Protein AF-A0A1Q2TWD9-F1 (afdb_monomer_lite)

pLDDT: mean 87.35, std 9.59, range [44.47, 98.19]

Sequence (195 aa):
MLFEPYFWLHIAGLALLPLVWALLAIALAVGIPFPVANLELGLIILLGGMPVWILQILRPWQPFGLAFLQIPPEQLDERQRQILRLVQGTRQPVFNVLGAIAMVILLWQVAHYAPLAIGVAAMLPQWHILGFGAAIVLFFFSNVLFQIPLTLLPALLISEKTVQEIDPHPTVSVRRDFACWGFPLGQLFPPRRLP

Radius of gyration: 18.98 Å; chains: 1; bounding box: 47×30×56 Å

Secondary structure (DSSP, 8-state):
-TT-HHHHHHHHHHTTHHHHHHHHHHHHTSSPPPS-HHHHHHHHIIIIIHHHHHHHHHS-B--SEETTEE--GGG--HHHHHHHHHHTSTTHHHHHHHHHHHHHHHHHHHHHHGGGGHHHHTTS---HHHHHHHHHHHHHHHHHHHHHHHHTHHHHHS-HHHHHTSPPPPHHHHHHHSB--SEE---SS------

Structure (mmCIF, N/CA/C/O backbone):
data_AF-A0A1Q2TWD9-F1
#
_entry.id   AF-A0A1Q2TWD9-F1
#
loop_
_atom_site.group_PDB
_atom_site.id
_atom_site.type_symbol
_atom_site.label_atom_id
_atom_site.label_alt_id
_atom_site.label_comp_id
_atom_site.label_asym_id
_atom_site.label_entity_id
_atom_site.label_seq_id
_atom_site.pdbx_PDB_ins_code
_atom_site.Cartn_x
_atom_site.Cartn_y
_atom_site.Cartn_z
_atom_site.occupancy
_atom_site.B_iso_or_equiv
_atom_site.auth_seq_id
_atom_site.auth_comp_id
_atom_site.auth_asym_id
_atom_site.auth_atom_id
_atom_site.pdbx_PDB_model_num
ATOM 1 N N . MET A 1 1 ? -4.401 -2.607 23.491 1.00 57.12 1 MET A N 1
ATOM 2 C CA . MET A 1 1 ? -4.653 -2.932 22.062 1.00 57.12 1 MET A CA 1
ATOM 3 C C . MET A 1 1 ? -3.721 -3.959 21.434 1.00 57.12 1 MET A C 1
ATOM 5 O O . MET A 1 1 ? -4.160 -4.620 20.503 1.00 57.12 1 MET A O 1
ATOM 9 N N . LEU A 1 2 ? -2.474 -4.123 21.899 1.00 55.62 2 LEU A N 1
ATOM 10 C CA . LEU A 1 2 ? -1.445 -4.996 21.295 1.00 55.62 2 LEU A CA 1
ATOM 11 C C . LEU A 1 2 ? -1.808 -6.488 21.154 1.00 55.62 2 LEU A C 1
ATOM 13 O O . LEU A 1 2 ? -1.006 -7.250 20.642 1.00 55.62 2 LEU A O 1
ATOM 17 N N . PHE A 1 3 ? -2.991 -6.931 21.577 1.00 64.25 3 PHE A N 1
ATOM 18 C CA . PHE A 1 3 ? -3.437 -8.319 21.449 1.00 64.25 3 PHE A CA 1
ATOM 19 C C . PHE A 1 3 ? -4.615 -8.493 20.486 1.00 64.25 3 PHE A C 1
ATOM 21 O O . PHE A 1 3 ? -5.277 -9.526 20.552 1.00 64.25 3 PHE A O 1
ATOM 28 N N . GLU A 1 4 ? -4.952 -7.508 19.648 1.00 78.31 4 GLU A N 1
ATOM 29 C CA . GLU A 1 4 ? -5.964 -7.698 18.599 1.00 78.31 4 GLU A CA 1
ATOM 30 C C . GLU A 1 4 ? -5.378 -8.540 17.447 1.00 78.31 4 GLU A C 1
ATOM 32 O O . GLU A 1 4 ? -4.464 -8.064 16.769 1.00 78.31 4 GLU A O 1
ATOM 37 N N . PRO A 1 5 ? -5.844 -9.783 17.204 1.00 81.50 5 PRO A N 1
ATOM 38 C CA . PRO A 1 5 ? -5.195 -10.691 16.252 1.00 81.50 5 PRO A CA 1
ATOM 39 C C . PRO A 1 5 ? -5.174 -10.157 14.816 1.00 81.50 5 PRO A C 1
ATOM 41 O O . PRO A 1 5 ? -4.182 -10.319 14.106 1.00 81.50 5 PRO A O 1
ATOM 44 N N . TYR A 1 6 ? -6.234 -9.454 14.406 1.00 82.44 6 TYR A N 1
ATOM 45 C CA . TYR A 1 6 ? -6.314 -8.841 13.078 1.00 82.44 6 TYR A CA 1
ATOM 46 C C . TYR A 1 6 ? -5.239 -7.769 12.861 1.00 82.44 6 TYR A C 1
ATOM 48 O O . TYR A 1 6 ? -4.783 -7.580 11.740 1.00 82.44 6 TYR A O 1
ATOM 56 N N . PHE A 1 7 ? -4.777 -7.093 13.918 1.00 84.44 7 PHE A N 1
ATOM 57 C CA . PHE A 1 7 ? -3.742 -6.065 13.780 1.00 84.44 7 PHE A CA 1
ATOM 58 C C . PHE A 1 7 ? -2.385 -6.695 13.474 1.00 84.44 7 PHE A C 1
ATOM 60 O O . PHE A 1 7 ? -1.682 -6.240 12.574 1.00 84.44 7 PHE A O 1
ATOM 67 N N . TRP A 1 8 ? -2.046 -7.780 14.175 1.00 83.12 8 TRP A N 1
ATOM 68 C CA . TRP A 1 8 ? -0.826 -8.545 13.913 1.00 83.12 8 TRP A CA 1
ATOM 69 C C . TRP A 1 8 ? -0.786 -9.109 12.505 1.00 83.12 8 TRP A C 1
ATOM 71 O O . TRP A 1 8 ? 0.283 -9.165 11.908 1.00 83.12 8 TRP A O 1
ATOM 81 N N . LEU A 1 9 ? -1.941 -9.477 11.959 1.00 84.88 9 LEU A N 1
ATOM 82 C CA . LEU A 1 9 ? -2.043 -9.976 10.598 1.00 84.88 9 LEU A CA 1
ATOM 83 C C . LEU A 1 9 ? -1.646 -8.916 9.563 1.00 84.88 9 LEU A C 1
ATOM 85 O O . LEU A 1 9 ? -0.867 -9.200 8.656 1.00 84.88 9 LEU A O 1
ATOM 89 N N . HIS A 1 10 ? -2.110 -7.678 9.740 1.00 86.00 10 HIS A N 1
ATOM 90 C CA . HIS A 1 10 ? -1.732 -6.560 8.870 1.00 86.00 10 HIS A CA 1
ATOM 91 C C . HIS A 1 10 ? -0.271 -6.145 9.064 1.00 86.00 10 HIS A C 1
ATOM 93 O O . HIS A 1 10 ? 0.433 -5.908 8.085 1.00 86.00 10 HIS A O 1
ATOM 99 N N . ILE A 1 11 ? 0.223 -6.134 10.307 1.00 84.06 11 ILE A N 1
ATOM 100 C CA . ILE A 1 11 ? 1.643 -5.875 10.603 1.00 84.06 11 ILE A CA 1
ATOM 101 C C . ILE A 1 11 ? 2.537 -6.956 9.978 1.00 84.06 11 ILE A C 1
ATOM 103 O O . ILE A 1 11 ? 3.566 -6.633 9.391 1.00 84.06 11 ILE A O 1
ATOM 107 N N . ALA A 1 12 ? 2.138 -8.228 10.037 1.00 85.00 12 ALA A N 1
ATOM 108 C CA . ALA A 1 12 ? 2.839 -9.315 9.360 1.00 85.00 12 ALA A CA 1
ATOM 109 C C . ALA A 1 12 ? 2.809 -9.137 7.834 1.00 85.00 12 ALA A C 1
ATOM 111 O O . ALA A 1 12 ? 3.815 -9.378 7.170 1.00 85.00 12 ALA A O 1
ATOM 112 N N . GLY A 1 13 ? 1.700 -8.637 7.281 1.00 84.25 13 GLY A N 1
ATOM 113 C CA . GLY A 1 13 ? 1.609 -8.242 5.874 1.00 84.25 13 GLY A CA 1
ATOM 114 C C . GLY A 1 13 ? 2.648 -7.188 5.474 1.00 84.25 13 GLY A C 1
ATOM 115 O O . GLY A 1 13 ? 3.205 -7.267 4.380 1.00 84.25 13 GLY A O 1
ATOM 116 N N . LEU A 1 14 ? 2.997 -6.260 6.371 1.00 88.75 14 LEU A N 1
ATOM 117 C CA . LEU A 1 14 ? 4.045 -5.262 6.127 1.00 88.75 14 LEU A CA 1
ATOM 118 C C . LEU A 1 14 ? 5.432 -5.898 5.922 1.00 88.75 14 LEU A C 1
ATOM 120 O O . LEU A 1 14 ? 6.260 -5.341 5.204 1.00 88.75 14 LEU A O 1
ATOM 124 N N . ALA A 1 15 ? 5.686 -7.090 6.473 1.00 89.50 15 ALA A N 1
ATOM 125 C CA . ALA A 1 15 ? 6.936 -7.819 6.243 1.00 89.50 15 ALA A CA 1
ATOM 126 C C . ALA A 1 15 ? 7.091 -8.308 4.789 1.00 89.50 15 ALA A C 1
ATOM 128 O O . ALA A 1 15 ? 8.206 -8.601 4.362 1.00 89.50 15 ALA A O 1
ATOM 129 N N . LEU A 1 16 ? 6.003 -8.354 4.006 1.00 91.69 16 LEU A N 1
ATOM 130 C CA . LEU A 1 16 ? 6.057 -8.629 2.565 1.00 91.69 16 LEU A CA 1
ATOM 131 C C . LEU A 1 16 ? 6.491 -7.406 1.750 1.00 91.69 16 LEU A C 1
ATOM 133 O O . LEU A 1 16 ? 6.852 -7.552 0.582 1.00 91.69 16 LEU A O 1
ATOM 137 N N . LEU A 1 17 ? 6.477 -6.207 2.340 1.00 93.25 17 LEU A N 1
ATOM 138 C CA . LEU A 1 17 ? 6.770 -4.967 1.629 1.00 93.25 17 LEU A CA 1
ATOM 139 C C . LEU A 1 17 ? 8.170 -4.991 0.980 1.00 93.25 17 LEU A C 1
ATOM 141 O O . LEU A 1 17 ? 8.232 -4.794 -0.229 1.00 93.25 17 LEU A O 1
ATOM 145 N N . PRO A 1 18 ? 9.281 -5.343 1.663 1.00 94.00 18 PRO A N 1
ATOM 146 C CA . PRO A 1 18 ? 10.600 -5.392 1.021 1.00 94.00 18 PRO A CA 1
ATOM 147 C C . PRO A 1 18 ? 10.654 -6.320 -0.202 1.00 94.00 18 PRO A C 1
ATOM 149 O O . PRO A 1 18 ? 11.272 -5.981 -1.209 1.00 94.00 18 PRO A O 1
ATOM 152 N N . LEU A 1 19 ? 9.959 -7.462 -0.148 1.00 95.25 19 LEU A N 1
ATOM 153 C CA . LEU A 1 19 ? 9.881 -8.403 -1.265 1.00 95.25 19 LEU A CA 1
ATOM 154 C C . LEU A 1 19 ? 9.140 -7.792 -2.461 1.00 95.25 19 LEU A C 1
ATOM 156 O O . LEU A 1 19 ? 9.643 -7.832 -3.581 1.00 95.25 19 LEU A O 1
ATOM 160 N N . VAL A 1 20 ? 7.970 -7.191 -2.230 1.00 96.75 20 VAL A N 1
ATOM 161 C CA . VAL A 1 20 ? 7.179 -6.539 -3.291 1.00 96.75 20 VAL A CA 1
ATOM 162 C C . VAL A 1 20 ? 7.968 -5.397 -3.931 1.00 96.75 20 VAL A C 1
ATOM 164 O O . VAL A 1 20 ? 7.925 -5.216 -5.144 1.00 96.75 20 VAL A O 1
ATOM 167 N N . TRP A 1 21 ? 8.732 -4.660 -3.128 1.00 96.19 21 TRP A N 1
ATOM 168 C CA . TRP A 1 21 ? 9.585 -3.566 -3.582 1.00 96.19 21 TRP A CA 1
ATOM 169 C C . TRP A 1 21 ? 10.786 -4.055 -4.407 1.00 96.19 21 TRP A C 1
ATOM 171 O O . TRP A 1 21 ? 11.115 -3.444 -5.423 1.00 96.19 21 TRP A O 1
ATOM 181 N N . ALA A 1 22 ? 11.393 -5.188 -4.043 1.00 96.38 22 ALA A N 1
ATOM 182 C CA . ALA A 1 22 ? 12.424 -5.830 -4.860 1.00 96.38 22 ALA A CA 1
ATOM 183 C C . ALA A 1 22 ? 11.864 -6.313 -6.210 1.00 96.38 22 ALA A C 1
ATOM 185 O O . ALA A 1 22 ? 12.477 -6.090 -7.253 1.00 96.38 22 ALA A O 1
ATOM 186 N N . LEU A 1 23 ? 10.669 -6.914 -6.210 1.00 97.62 23 LEU A N 1
ATOM 187 C CA . LEU A 1 23 ? 9.977 -7.307 -7.441 1.00 97.62 23 LEU A CA 1
ATOM 188 C C . LEU A 1 23 ? 9.625 -6.092 -8.306 1.00 97.62 23 LEU A C 1
ATOM 190 O O . LEU A 1 23 ? 9.750 -6.157 -9.526 1.00 97.62 23 LEU A O 1
ATOM 194 N N . LEU A 1 24 ? 9.225 -4.978 -7.687 1.00 97.56 24 LEU A N 1
ATOM 195 C CA . LEU A 1 24 ? 8.956 -3.721 -8.383 1.00 97.56 24 LEU A CA 1
ATOM 196 C C . LEU A 1 24 ? 10.226 -3.180 -9.054 1.00 97.56 24 LEU A C 1
ATOM 198 O O . LEU A 1 24 ? 10.168 -2.778 -10.212 1.00 97.56 24 LEU A O 1
ATOM 202 N N . ALA A 1 25 ? 11.374 -3.231 -8.372 1.00 97.06 25 ALA A N 1
ATOM 203 C CA . ALA A 1 25 ? 12.661 -2.843 -8.951 1.00 97.06 25 ALA A CA 1
ATOM 204 C C . ALA A 1 25 ? 13.026 -3.707 -10.170 1.00 97.06 25 ALA A C 1
ATOM 206 O O . ALA A 1 25 ? 13.433 -3.173 -11.200 1.00 97.06 25 ALA A O 1
ATOM 207 N N . ILE A 1 26 ? 12.822 -5.028 -10.079 1.00 97.44 26 ILE A N 1
ATOM 208 C CA . ILE A 1 26 ? 13.017 -5.951 -11.207 1.00 97.44 26 ILE A CA 1
ATOM 209 C C . ILE A 1 26 ? 12.080 -5.585 -12.361 1.00 97.44 26 ILE A C 1
ATOM 211 O O . ILE A 1 26 ? 12.539 -5.481 -13.493 1.00 97.44 26 ILE A O 1
ATOM 215 N N . ALA A 1 27 ? 10.794 -5.354 -12.086 1.00 96.62 27 ALA A N 1
ATOM 216 C CA . ALA A 1 27 ? 9.795 -5.020 -13.099 1.00 96.62 27 ALA A CA 1
ATOM 217 C C . ALA A 1 27 ? 10.128 -3.721 -13.852 1.00 96.62 27 ALA A C 1
ATOM 219 O O . ALA A 1 27 ? 10.012 -3.681 -15.076 1.00 96.62 27 ALA A O 1
ATOM 220 N N . LEU A 1 28 ? 10.597 -2.690 -13.140 1.00 94.94 28 LEU A N 1
ATOM 221 C CA . LEU A 1 28 ? 11.043 -1.426 -13.737 1.00 94.94 28 LEU A CA 1
ATOM 222 C C . LEU A 1 28 ? 12.309 -1.573 -14.595 1.00 94.94 28 LEU A C 1
ATOM 224 O O . LEU A 1 28 ? 12.525 -0.772 -15.498 1.00 94.94 28 LEU A O 1
ATOM 228 N N . ALA A 1 29 ? 13.140 -2.582 -14.329 1.00 94.88 29 ALA A N 1
ATOM 229 C CA . ALA A 1 29 ? 14.361 -2.846 -15.085 1.00 94.88 29 ALA A CA 1
ATOM 230 C C . ALA A 1 29 ? 14.134 -3.683 -16.362 1.00 94.88 29 ALA A C 1
ATOM 232 O O . ALA A 1 29 ? 15.092 -3.952 -17.087 1.00 94.88 29 ALA A O 1
ATOM 233 N N . VAL A 1 30 ? 12.901 -4.129 -16.640 1.00 95.06 30 VAL A N 1
ATOM 234 C CA . VAL A 1 30 ? 12.590 -4.947 -17.822 1.00 95.06 30 VAL A CA 1
ATOM 235 C C . VAL A 1 30 ? 12.459 -4.081 -19.077 1.00 95.06 30 VAL A C 1
ATOM 237 O O . VAL A 1 30 ? 11.584 -3.215 -19.176 1.00 95.06 30 VAL A O 1
ATOM 240 N N . GLY A 1 31 ? 13.254 -4.415 -20.096 1.00 89.06 31 GLY A N 1
ATOM 241 C CA . GLY A 1 31 ? 13.199 -3.777 -21.407 1.00 89.06 31 GLY A CA 1
ATOM 242 C C . GLY A 1 31 ? 13.744 -2.346 -21.423 1.00 89.06 31 GLY A C 1
ATOM 243 O O . GLY A 1 31 ? 14.350 -1.866 -20.470 1.00 89.06 31 GLY A O 1
ATOM 244 N N . ILE A 1 32 ? 13.556 -1.670 -22.556 1.00 85.06 32 ILE A N 1
ATOM 245 C CA . ILE A 1 32 ? 13.996 -0.284 -22.742 1.00 85.06 32 ILE A CA 1
ATOM 246 C C . ILE A 1 32 ? 12.839 0.638 -22.343 1.00 85.06 32 ILE A C 1
ATOM 248 O O . ILE A 1 32 ? 11.764 0.496 -22.933 1.00 85.06 32 ILE A O 1
ATOM 252 N N . PRO A 1 33 ? 13.040 1.570 -21.393 1.00 82.12 33 PRO A N 1
ATOM 253 C CA . PRO A 1 33 ? 12.006 2.518 -21.004 1.00 82.12 33 PRO A CA 1
ATOM 254 C C . PRO A 1 33 ? 11.611 3.420 -22.171 1.00 82.12 33 PRO A C 1
ATOM 256 O O . PRO A 1 33 ? 12.415 3.706 -23.069 1.00 82.12 33 PRO A O 1
ATOM 259 N N . PHE A 1 34 ? 10.374 3.905 -22.155 1.00 80.38 34 PHE A N 1
ATOM 260 C CA . PHE A 1 34 ? 9.935 4.914 -23.103 1.00 80.38 34 PHE A CA 1
ATOM 261 C C . PHE A 1 34 ? 10.790 6.188 -22.952 1.00 80.38 34 PHE A C 1
ATOM 263 O O . PHE A 1 34 ? 11.256 6.520 -21.859 1.00 80.38 34 PHE A O 1
ATOM 270 N N . PRO A 1 35 ? 10.973 6.972 -24.032 1.00 72.81 35 PRO A N 1
ATOM 271 C CA . PRO A 1 35 ? 11.806 8.184 -24.018 1.00 72.81 35 PRO A CA 1
ATOM 272 C C . PRO A 1 35 ? 11.327 9.265 -23.027 1.00 72.81 35 PRO A C 1
ATOM 274 O O . PRO A 1 35 ? 12.034 10.237 -22.776 1.00 72.81 35 PRO A O 1
ATOM 277 N N . VAL A 1 36 ? 10.141 9.089 -22.440 1.00 78.75 36 VAL A N 1
ATOM 278 C CA . VAL A 1 36 ? 9.536 9.933 -21.406 1.00 78.75 36 VAL A CA 1
ATOM 279 C C . VAL A 1 36 ? 9.446 9.180 -20.072 1.00 78.75 36 VAL A C 1
ATOM 281 O O . VAL A 1 36 ? 8.365 9.015 -19.520 1.00 78.75 36 VAL A O 1
ATOM 284 N N . ALA A 1 37 ? 10.581 8.736 -19.528 1.00 67.25 37 ALA A N 1
ATOM 285 C CA . ALA A 1 37 ? 10.642 7.897 -18.320 1.00 67.25 37 ALA A CA 1
ATOM 286 C C . ALA A 1 37 ? 9.861 8.454 -17.103 1.00 67.25 37 ALA A C 1
ATOM 288 O O . ALA A 1 37 ? 9.256 7.705 -16.340 1.00 67.25 37 ALA A O 1
ATOM 289 N N . ASN A 1 38 ? 9.785 9.781 -16.942 1.00 82.31 38 ASN A N 1
ATOM 290 C CA . ASN A 1 38 ? 8.999 10.398 -15.862 1.00 82.31 38 ASN A CA 1
ATOM 291 C C . ASN A 1 38 ? 7.478 10.217 -16.035 1.00 82.31 38 ASN A C 1
ATOM 293 O O . ASN A 1 38 ? 6.741 10.241 -15.048 1.00 82.31 38 ASN A O 1
ATOM 297 N N . LEU A 1 39 ? 6.996 10.028 -17.269 1.00 89.19 39 LEU A N 1
ATOM 298 C CA . LEU A 1 39 ? 5.584 9.767 -17.548 1.00 89.19 39 LEU A CA 1
ATOM 299 C C . LEU A 1 39 ? 5.171 8.382 -17.043 1.00 89.19 39 LEU A C 1
ATOM 301 O O . LEU A 1 39 ? 4.084 8.244 -16.491 1.00 89.19 39 LEU A O 1
ATOM 305 N N . GLU A 1 40 ? 6.040 7.378 -17.177 1.00 92.06 40 GLU A N 1
ATOM 306 C CA . GLU A 1 40 ? 5.777 6.027 -16.671 1.00 92.06 40 GLU A CA 1
ATOM 307 C C . GLU A 1 40 ? 5.589 6.026 -15.156 1.00 92.06 40 GLU A C 1
ATOM 309 O O . GLU A 1 40 ? 4.607 5.477 -14.662 1.00 92.06 40 GLU A O 1
ATOM 314 N N . LEU A 1 41 ? 6.470 6.706 -14.413 1.00 93.75 41 LEU A N 1
ATOM 315 C CA . LEU A 1 41 ? 6.314 6.849 -12.963 1.00 93.75 41 LEU A CA 1
ATOM 316 C C . LEU A 1 41 ? 5.012 7.574 -12.608 1.00 93.75 41 LEU A C 1
ATOM 318 O O . LEU A 1 41 ? 4.308 7.153 -11.690 1.00 93.75 41 LEU A O 1
ATOM 322 N N . GLY A 1 42 ? 4.652 8.612 -13.368 1.00 95.19 42 GLY A N 1
ATOM 323 C CA . GLY A 1 42 ? 3.365 9.294 -13.228 1.00 95.19 42 GLY A CA 1
ATOM 324 C C . GLY A 1 42 ? 2.171 8.358 -13.442 1.00 95.19 42 GLY A C 1
ATOM 325 O O . GLY A 1 42 ? 1.220 8.392 -12.665 1.00 95.19 42 GLY A O 1
ATOM 326 N N . LEU A 1 43 ? 2.232 7.478 -14.443 1.00 95.81 43 LEU A N 1
ATOM 327 C CA . LEU A 1 43 ? 1.189 6.487 -14.716 1.00 95.81 43 LEU A CA 1
ATOM 328 C C . LEU A 1 43 ? 1.143 5.377 -13.660 1.00 95.81 43 LEU A C 1
ATOM 330 O O . LEU A 1 43 ? 0.053 4.964 -13.271 1.00 95.81 43 LEU A O 1
ATOM 334 N N . ILE A 1 44 ? 2.288 4.926 -13.145 1.00 97.38 44 ILE A N 1
ATOM 335 C CA . ILE A 1 44 ? 2.349 3.974 -12.026 1.00 97.38 44 ILE A CA 1
ATOM 336 C C . ILE A 1 44 ? 1.709 4.590 -10.780 1.00 97.38 44 ILE A C 1
ATOM 338 O O . ILE A 1 44 ? 0.900 3.939 -10.118 1.00 97.38 44 ILE A O 1
ATOM 342 N N . ILE A 1 45 ? 1.994 5.861 -10.496 1.00 97.31 45 ILE A N 1
ATOM 343 C CA . ILE A 1 45 ? 1.348 6.611 -9.414 1.00 97.31 45 ILE A CA 1
ATOM 344 C C . ILE A 1 45 ? -0.162 6.712 -9.644 1.00 97.31 45 ILE A C 1
ATOM 3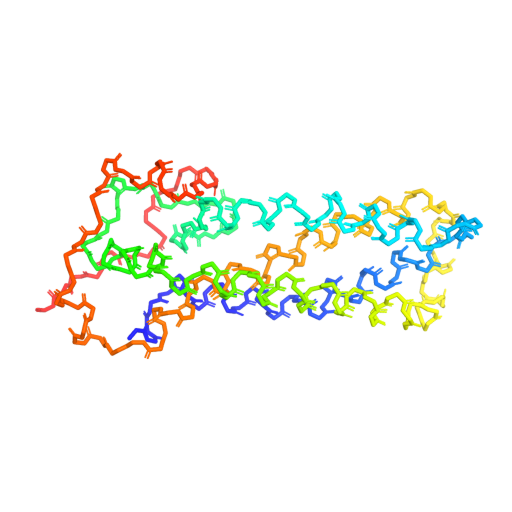46 O O . ILE A 1 45 ? -0.945 6.416 -8.740 1.00 97.31 45 ILE A O 1
ATOM 350 N N . LEU A 1 46 ? -0.572 7.103 -10.849 1.00 97.06 46 LEU A N 1
ATOM 351 C CA . LEU A 1 46 ? -1.972 7.310 -11.204 1.00 97.06 46 LEU A CA 1
ATOM 352 C C . LEU A 1 46 ? -2.790 6.017 -11.133 1.00 97.06 46 LEU A C 1
ATOM 354 O O . LEU A 1 46 ? -3.902 6.030 -10.620 1.00 97.06 46 LEU A O 1
ATOM 358 N N . LEU A 1 47 ? -2.259 4.909 -11.646 1.00 97.44 47 LEU A N 1
ATOM 359 C CA . LEU A 1 47 ? -2.998 3.653 -11.776 1.00 97.44 47 LEU A CA 1
ATOM 360 C C . LEU A 1 47 ? -2.811 2.729 -10.569 1.00 97.44 47 LEU A C 1
ATOM 362 O O . LEU A 1 47 ? -3.746 2.030 -10.188 1.00 97.44 47 LEU A O 1
ATOM 366 N N . GLY A 1 48 ? -1.629 2.730 -9.950 1.00 96.62 48 GLY A N 1
ATOM 367 C CA . GLY A 1 48 ? -1.324 1.887 -8.794 1.00 96.62 48 GLY A CA 1
ATOM 368 C C . GLY A 1 48 ? -1.533 2.580 -7.445 1.00 96.62 48 GLY A C 1
ATOM 369 O O . GLY A 1 48 ? -1.975 1.948 -6.491 1.00 96.62 48 GLY A O 1
ATOM 370 N N . GLY A 1 49 ? -1.249 3.880 -7.345 1.00 96.44 49 GLY A N 1
ATOM 371 C CA . GLY A 1 49 ? -1.327 4.629 -6.085 1.00 96.44 49 GLY A CA 1
ATOM 372 C C . GLY A 1 49 ? -2.680 5.296 -5.852 1.00 96.44 49 GLY A C 1
ATOM 373 O O . GLY A 1 49 ? -3.339 5.036 -4.842 1.00 96.44 49 GLY A O 1
ATOM 374 N N . MET A 1 50 ? -3.115 6.147 -6.791 1.00 95.50 50 MET A N 1
ATOM 375 C CA . MET A 1 50 ? -4.293 7.002 -6.590 1.00 95.50 50 MET A CA 1
ATOM 376 C C . MET A 1 50 ? -5.571 6.244 -6.212 1.00 95.50 50 MET A C 1
ATOM 378 O O . MET A 1 50 ? -6.245 6.721 -5.297 1.00 95.50 50 MET A O 1
ATOM 382 N N . PRO A 1 51 ? -5.921 5.085 -6.810 1.00 93.56 51 PRO A N 1
ATOM 383 C CA . PRO A 1 51 ? -7.124 4.360 -6.411 1.00 93.56 51 PRO A CA 1
ATOM 384 C C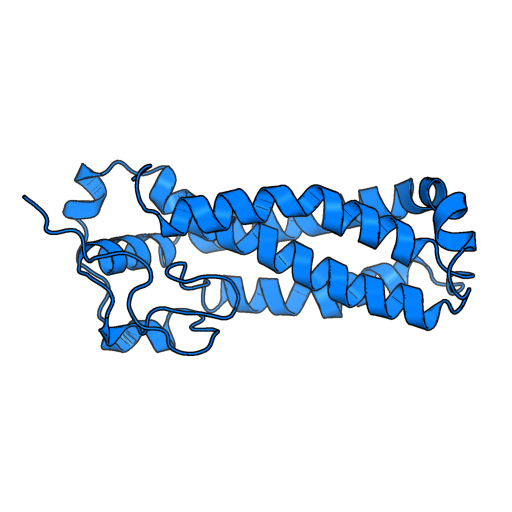 . PRO A 1 51 ? -7.107 3.997 -4.924 1.00 93.56 51 PRO A C 1
ATOM 386 O O . PRO A 1 51 ? -8.107 4.186 -4.235 1.00 93.56 51 PRO A O 1
ATOM 389 N N . VAL A 1 52 ? -5.956 3.557 -4.403 1.00 93.06 52 VAL A N 1
ATOM 390 C CA . VAL A 1 52 ? -5.798 3.207 -2.985 1.00 93.06 52 VAL A CA 1
ATOM 391 C C . VAL A 1 52 ? -5.915 4.450 -2.104 1.00 93.06 52 VAL A C 1
ATOM 393 O O . VAL A 1 52 ? -6.617 4.424 -1.095 1.00 93.06 52 VAL A O 1
ATOM 396 N N . TRP A 1 53 ? -5.265 5.554 -2.479 1.00 93.25 53 TRP A N 1
ATOM 397 C CA . TRP A 1 53 ? -5.269 6.782 -1.674 1.00 93.25 53 TRP A CA 1
ATOM 398 C C . TRP A 1 53 ? -6.642 7.446 -1.626 1.00 93.25 53 TRP A C 1
ATOM 400 O O . TRP A 1 53 ? -7.088 7.848 -0.553 1.00 93.25 53 TRP A O 1
ATOM 410 N N . ILE A 1 54 ? -7.333 7.522 -2.767 1.00 91.62 54 ILE A N 1
ATOM 411 C CA . ILE A 1 54 ? -8.691 8.068 -2.854 1.00 91.62 54 ILE A CA 1
ATOM 412 C C . ILE A 1 54 ? -9.629 7.245 -1.975 1.00 91.62 54 ILE A C 1
ATOM 414 O O . ILE A 1 54 ? -10.375 7.816 -1.178 1.00 91.62 54 ILE A O 1
ATOM 418 N N . LEU A 1 55 ? -9.562 5.913 -2.070 1.00 89.31 55 LEU A N 1
ATOM 419 C CA . LEU A 1 55 ? -10.371 5.041 -1.225 1.00 89.31 55 LEU A CA 1
ATOM 420 C C . LEU A 1 55 ? -10.072 5.274 0.251 1.00 89.31 55 LEU A C 1
ATOM 422 O O . LEU A 1 55 ? -11.004 5.508 1.005 1.00 89.31 55 LEU A O 1
ATOM 426 N N . GLN A 1 56 ? -8.802 5.314 0.652 1.00 88.12 56 GLN A N 1
ATOM 427 C CA . GLN A 1 56 ? -8.437 5.517 2.054 1.00 88.12 56 GLN A CA 1
ATOM 428 C C . GLN A 1 56 ? -8.878 6.879 2.606 1.00 88.12 56 GLN A C 1
ATOM 430 O O . GLN A 1 56 ? -9.273 6.969 3.767 1.00 88.12 56 GLN A O 1
ATOM 435 N N . ILE A 1 57 ? -8.829 7.942 1.798 1.00 86.75 57 ILE A N 1
ATOM 436 C CA . ILE A 1 57 ? -9.282 9.282 2.201 1.00 86.75 57 ILE A CA 1
ATOM 437 C C . ILE A 1 57 ? -10.809 9.338 2.332 1.00 86.75 57 ILE A C 1
ATOM 439 O O . ILE A 1 57 ? -11.312 9.938 3.279 1.00 86.75 57 ILE A O 1
ATOM 443 N N . LEU A 1 58 ? -11.544 8.736 1.393 1.00 88.12 58 LEU A N 1
ATOM 444 C CA . LEU A 1 58 ? -13.009 8.797 1.373 1.00 88.12 58 LEU A CA 1
ATOM 445 C C . LEU A 1 58 ? -13.657 7.810 2.347 1.00 88.12 58 LEU A C 1
ATOM 447 O O . LEU A 1 58 ? -14.666 8.133 2.971 1.00 88.12 58 LEU A O 1
ATOM 451 N N . ARG A 1 59 ? -13.121 6.591 2.418 1.00 88.44 59 ARG A N 1
ATOM 452 C CA . ARG A 1 59 ? -13.639 5.459 3.191 1.00 88.44 59 ARG A CA 1
ATOM 453 C C . ARG A 1 59 ? -12.467 4.581 3.633 1.00 88.44 59 ARG A C 1
ATOM 455 O O . ARG A 1 59 ? -12.089 3.670 2.889 1.00 88.44 59 ARG A O 1
ATOM 462 N N . PRO A 1 60 ? -11.886 4.823 4.821 1.00 87.94 60 PRO A N 1
ATOM 463 C CA . PRO A 1 60 ? -10.752 4.038 5.280 1.00 87.94 60 PRO A CA 1
ATOM 464 C C . PRO A 1 60 ? -11.085 2.544 5.303 1.00 87.94 60 PRO A C 1
ATOM 466 O O . PRO A 1 60 ? -12.243 2.138 5.450 1.00 87.94 60 PRO A O 1
ATOM 469 N N . TRP A 1 61 ? -10.064 1.712 5.127 1.00 87.31 61 TRP A N 1
ATOM 470 C CA . TRP A 1 61 ? -10.238 0.261 5.111 1.00 87.31 61 TRP A CA 1
ATOM 471 C C . TRP A 1 61 ? -10.784 -0.248 6.449 1.00 87.31 61 TRP A C 1
ATOM 473 O O . TRP A 1 61 ? -10.323 0.171 7.510 1.00 87.31 61 TRP A O 1
ATOM 483 N N . GLN A 1 62 ? -11.738 -1.184 6.421 1.00 88.19 62 GLN A N 1
ATOM 484 C CA . GLN A 1 62 ? -12.157 -1.881 7.640 1.00 88.19 62 GLN A CA 1
ATOM 485 C C . GLN A 1 62 ? -11.103 -2.951 7.992 1.00 88.19 62 GLN A C 1
ATOM 487 O O . GLN A 1 62 ? -10.986 -3.944 7.268 1.00 88.19 62 GLN A O 1
ATOM 492 N N . PRO A 1 63 ? -10.376 -2.828 9.116 1.00 85.75 63 PRO A N 1
ATOM 493 C CA . PRO A 1 63 ? -9.207 -3.663 9.393 1.00 85.75 63 PRO A CA 1
ATOM 494 C C . PRO A 1 63 ? -9.535 -5.093 9.850 1.00 85.75 63 PRO A C 1
ATOM 496 O O . PRO A 1 63 ? -8.637 -5.916 10.002 1.00 85.75 63 PRO A O 1
ATOM 499 N N . PHE A 1 64 ? -10.802 -5.419 10.098 1.00 86.62 64 PHE A N 1
ATOM 500 C CA . PHE A 1 64 ? -11.204 -6.727 10.616 1.00 86.62 64 PHE A CA 1
ATOM 501 C C . PHE A 1 64 ? -11.416 -7.726 9.476 1.00 86.62 64 PHE A C 1
ATOM 503 O O . PHE A 1 64 ? -12.528 -7.918 8.981 1.00 86.62 64 PHE A O 1
ATOM 510 N N . GLY A 1 65 ? -10.314 -8.329 9.038 1.00 80.56 65 GLY A N 1
ATOM 511 C CA . GLY A 1 65 ? -10.260 -9.272 7.927 1.00 80.56 65 GLY A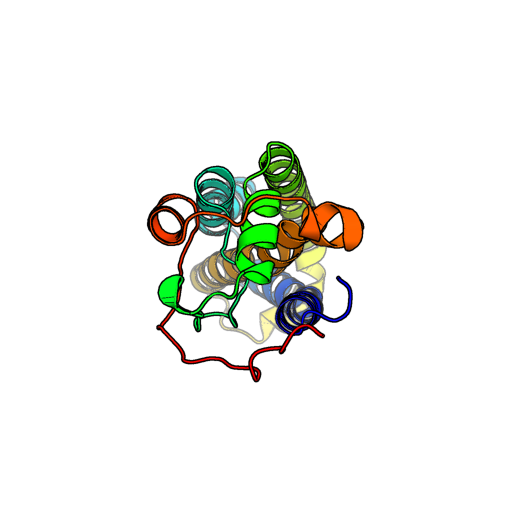 CA 1
ATOM 512 C C . GLY A 1 65 ? -8.824 -9.653 7.565 1.00 80.56 65 GLY A C 1
ATOM 513 O O . GLY A 1 65 ? -7.873 -9.219 8.216 1.00 80.56 65 GLY A O 1
ATOM 514 N N . LEU A 1 66 ? -8.678 -10.454 6.513 1.00 76.00 66 LEU A N 1
ATOM 515 C CA . LEU A 1 66 ? -7.408 -10.860 5.919 1.00 76.00 66 LEU A CA 1
ATOM 516 C C . LEU A 1 66 ? -7.479 -10.699 4.402 1.00 76.00 66 LEU A C 1
ATOM 518 O O . LEU A 1 66 ? -8.197 -11.452 3.751 1.00 76.00 66 LEU A O 1
ATOM 522 N N . ALA A 1 67 ? -6.681 -9.796 3.830 1.00 73.50 67 ALA A N 1
ATOM 523 C CA . ALA A 1 67 ? -6.598 -9.591 2.382 1.00 73.50 67 ALA A CA 1
ATOM 524 C C . ALA A 1 67 ? -7.989 -9.423 1.726 1.00 73.50 67 ALA A C 1
ATOM 526 O O . ALA A 1 67 ? -8.613 -8.379 1.885 1.00 73.50 67 ALA A O 1
ATOM 527 N N . PHE A 1 68 ? -8.476 -10.450 1.021 1.00 74.19 68 PHE A N 1
ATOM 528 C CA . PHE A 1 68 ? -9.784 -10.478 0.352 1.00 74.19 68 PHE A CA 1
ATOM 529 C C . PHE A 1 68 ? -10.902 -11.108 1.192 1.00 74.19 68 PHE A C 1
ATOM 531 O O . PHE A 1 68 ? -11.979 -11.370 0.667 1.00 74.19 68 PHE A O 1
ATOM 538 N N . LEU A 1 69 ? -10.659 -11.407 2.464 1.00 81.50 69 LEU A N 1
ATOM 539 C CA . LEU A 1 69 ? -11.626 -11.971 3.401 1.00 81.50 69 LEU A CA 1
ATOM 540 C C . LEU A 1 69 ? -11.940 -10.929 4.463 1.00 81.50 69 LEU A C 1
ATOM 542 O O . LEU A 1 69 ? -11.029 -10.340 5.044 1.00 81.50 69 LEU A O 1
ATOM 546 N N . GLN A 1 70 ? -13.217 -10.719 4.750 1.00 83.81 70 GLN A N 1
ATOM 547 C CA . GLN A 1 70 ? -13.631 -9.688 5.691 1.00 83.81 70 GLN A CA 1
ATOM 548 C C . GLN A 1 70 ? -14.738 -10.177 6.614 1.00 83.81 70 GLN A C 1
ATOM 550 O O . GLN A 1 70 ? -15.650 -10.886 6.184 1.00 83.81 70 GLN A O 1
ATOM 555 N N . ILE A 1 71 ? -14.673 -9.751 7.877 1.00 85.88 71 ILE A N 1
ATOM 556 C CA . ILE A 1 71 ? -15.772 -9.946 8.818 1.00 85.88 71 ILE A CA 1
ATOM 557 C C . ILE A 1 71 ? -16.906 -8.991 8.432 1.00 85.88 71 ILE A C 1
ATOM 559 O O . ILE A 1 71 ? -16.681 -7.775 8.391 1.00 85.88 71 ILE A O 1
ATOM 563 N N . PRO A 1 72 ? -18.124 -9.495 8.178 1.00 86.31 72 PRO A N 1
ATOM 564 C CA . PRO A 1 72 ? -19.276 -8.652 7.919 1.00 86.31 72 PRO A CA 1
ATOM 565 C C . PRO A 1 72 ? -19.490 -7.671 9.080 1.00 86.31 72 PRO A C 1
ATOM 567 O O . PRO A 1 72 ? -19.371 -8.077 10.237 1.00 86.31 72 PRO A O 1
ATOM 570 N N . PRO A 1 73 ? -19.844 -6.402 8.820 1.00 85.19 73 PRO A N 1
ATOM 571 C CA . PRO A 1 73 ? -20.112 -5.423 9.872 1.00 85.19 73 PRO A CA 1
ATOM 572 C C . PRO A 1 73 ? -21.113 -5.884 10.933 1.00 85.19 73 PRO A C 1
ATOM 574 O O . PRO A 1 73 ? -21.036 -5.467 12.087 1.00 85.19 73 PRO A O 1
ATOM 577 N N . GLU A 1 74 ? -22.036 -6.761 10.543 1.00 86.56 74 GLU A N 1
ATOM 578 C CA . GLU A 1 74 ? -23.064 -7.353 11.396 1.00 86.56 74 GLU A CA 1
ATOM 579 C C . GLU A 1 74 ? -22.489 -8.320 12.449 1.00 86.56 74 GLU A C 1
ATOM 581 O O . GLU A 1 74 ? -23.143 -8.591 13.451 1.00 86.56 74 GLU A O 1
ATOM 586 N N . GLN A 1 75 ? -21.265 -8.814 12.242 1.00 87.00 75 GLN A N 1
ATOM 587 C CA . GLN A 1 75 ? -20.553 -9.728 13.142 1.00 87.00 75 GLN A CA 1
ATOM 588 C C . GLN A 1 75 ? -19.437 -9.042 13.942 1.00 87.00 75 GLN A C 1
ATOM 590 O O . GLN A 1 75 ? -18.717 -9.722 14.679 1.00 87.00 75 GLN A O 1
ATOM 595 N N . LEU A 1 76 ? -19.275 -7.722 13.789 1.00 87.75 76 LEU A N 1
ATOM 596 C CA . LEU A 1 76 ? -18.307 -6.957 14.567 1.00 87.75 76 LEU A CA 1
ATOM 597 C C . LEU A 1 76 ? -18.777 -6.825 16.012 1.00 87.75 76 LEU A C 1
ATOM 599 O O . LEU A 1 76 ? -19.905 -6.393 16.272 1.00 87.75 76 LEU A O 1
ATOM 603 N N . ASP A 1 77 ? -17.893 -7.158 16.947 1.00 88.25 77 ASP A N 1
ATOM 604 C CA . ASP A 1 77 ? -18.166 -6.959 18.364 1.00 88.25 77 ASP A CA 1
ATOM 605 C C . ASP A 1 77 ? -18.109 -5.470 18.752 1.00 88.25 77 ASP A C 1
ATOM 607 O O . ASP A 1 77 ? -17.742 -4.582 17.972 1.00 88.25 77 ASP A O 1
ATOM 611 N N . GLU A 1 78 ? -18.520 -5.174 19.981 1.00 88.38 78 GLU A N 1
ATOM 612 C CA . GLU A 1 78 ? -18.564 -3.807 20.486 1.00 88.38 78 GLU A CA 1
ATOM 613 C C . GLU A 1 78 ? -17.198 -3.114 20.429 1.00 88.38 78 GLU A C 1
ATOM 615 O O . GLU A 1 78 ? -17.090 -1.994 19.927 1.00 88.38 78 GLU A O 1
ATOM 620 N N . ARG A 1 79 ? -16.141 -3.821 20.828 1.00 85.62 79 ARG A N 1
ATOM 621 C CA . ARG A 1 79 ? -14.766 -3.319 20.862 1.00 85.62 79 ARG A CA 1
ATOM 622 C C . ARG A 1 79 ? -14.236 -3.014 19.462 1.00 85.62 79 ARG A C 1
ATOM 624 O O . ARG A 1 79 ? -13.607 -1.979 19.242 1.00 85.62 79 ARG A O 1
ATOM 631 N N . GLN A 1 80 ? -14.509 -3.879 18.493 1.00 88.12 80 GLN A N 1
ATOM 632 C CA . GLN A 1 80 ? -14.150 -3.672 17.093 1.00 88.12 80 GLN A CA 1
ATOM 633 C C . GLN A 1 80 ? -14.846 -2.430 16.530 1.00 88.12 80 GLN A C 1
ATOM 635 O O . GLN A 1 80 ? -14.223 -1.633 15.826 1.00 88.12 80 GLN A O 1
ATOM 640 N N . ARG A 1 81 ? -16.109 -2.192 16.900 1.00 90.44 81 ARG A N 1
ATOM 641 C CA . ARG A 1 81 ? -16.837 -0.974 16.510 1.00 90.44 81 ARG A CA 1
ATOM 642 C C . ARG A 1 81 ? -16.307 0.287 17.201 1.00 90.44 81 ARG A C 1
ATOM 644 O O . ARG A 1 81 ? -16.287 1.340 16.566 1.00 90.44 81 ARG A O 1
ATOM 651 N N . GLN A 1 82 ? -15.835 0.211 18.445 1.00 90.25 82 GLN A N 1
ATOM 652 C CA . GLN A 1 82 ? -15.137 1.332 19.101 1.00 90.25 82 GLN A CA 1
ATOM 653 C C . GLN A 1 82 ? -13.827 1.675 18.378 1.00 90.25 82 GLN A C 1
ATOM 655 O O . GLN A 1 82 ? -13.526 2.842 18.129 1.00 90.25 82 GLN A O 1
ATOM 660 N N . ILE A 1 83 ? -13.078 0.656 17.947 1.00 88.44 83 ILE A N 1
ATOM 661 C CA . ILE A 1 83 ? -11.875 0.839 17.127 1.00 88.44 83 ILE A CA 1
ATOM 662 C C . ILE A 1 83 ? -12.223 1.495 15.788 1.00 88.44 83 ILE A C 1
ATOM 664 O O . ILE A 1 83 ? -11.549 2.445 15.396 1.00 88.44 83 ILE A O 1
ATOM 668 N N . LEU A 1 84 ? -13.282 1.053 15.100 1.00 90.00 84 LEU A N 1
ATOM 669 C CA . LEU A 1 84 ? -13.721 1.713 13.864 1.00 90.00 84 LEU A CA 1
ATOM 670 C C . LEU A 1 84 ? -13.991 3.201 14.096 1.00 90.00 84 LEU A C 1
ATOM 672 O O . LEU A 1 84 ? -13.574 4.031 13.292 1.00 90.00 84 LEU A O 1
ATOM 676 N N . ARG A 1 85 ? -14.607 3.566 15.223 1.00 89.44 85 ARG A N 1
ATOM 677 C CA . ARG A 1 85 ? -14.869 4.971 15.553 1.00 89.44 85 ARG A CA 1
ATOM 678 C C . ARG A 1 85 ? -13.591 5.814 15.633 1.00 89.44 85 ARG A C 1
ATOM 680 O O . ARG A 1 85 ? -13.598 6.960 15.192 1.00 89.44 85 ARG A O 1
ATOM 687 N N . LEU A 1 86 ? -12.493 5.243 16.125 1.00 86.56 86 LEU A N 1
ATOM 688 C CA . LEU A 1 86 ? -11.178 5.895 16.138 1.00 86.56 86 LEU A CA 1
ATOM 689 C C . LEU A 1 86 ? -10.583 6.041 14.742 1.00 86.56 86 LEU A C 1
ATOM 691 O O . LEU A 1 86 ? -10.041 7.097 14.420 1.00 86.56 86 LEU A O 1
ATOM 695 N N . VAL A 1 87 ? -10.698 4.995 13.920 1.00 85.56 87 VAL A N 1
ATOM 696 C CA . VAL A 1 87 ? -10.199 4.989 12.536 1.00 85.56 87 VAL A CA 1
ATOM 697 C C . VAL A 1 87 ? -10.957 6.002 11.672 1.00 85.56 87 VAL A C 1
ATOM 699 O O . VAL A 1 87 ? -10.365 6.625 10.800 1.00 85.56 87 VAL A O 1
ATOM 702 N N . GLN A 1 88 ? -12.243 6.240 11.937 1.00 86.19 88 GLN A N 1
ATOM 703 C CA . GLN A 1 88 ? -13.016 7.300 11.274 1.00 86.19 88 GLN A CA 1
ATOM 704 C C . GLN A 1 88 ? -12.591 8.718 11.700 1.00 86.19 88 GLN A C 1
ATOM 706 O O . GLN A 1 88 ? -12.947 9.700 11.050 1.00 86.19 88 GLN A O 1
ATOM 711 N N . GLY A 1 89 ? -11.879 8.848 12.821 1.00 80.81 89 GLY A N 1
ATOM 712 C CA . GLY A 1 89 ? -11.557 10.130 13.433 1.00 80.81 89 GLY A CA 1
ATOM 713 C C . GLY A 1 89 ? -10.742 11.068 12.535 1.00 80.81 89 GLY A C 1
ATOM 714 O O . GLY A 1 89 ? -10.067 10.671 11.587 1.00 80.81 89 GLY A O 1
ATOM 715 N N . THR A 1 90 ? -10.732 12.351 12.899 1.00 67.19 90 THR A N 1
ATOM 716 C CA . THR A 1 90 ? -10.142 13.457 12.116 1.00 67.19 90 THR A CA 1
ATOM 717 C C . THR A 1 90 ? -8.637 13.352 11.853 1.00 67.19 90 THR A C 1
ATOM 719 O O . THR A 1 90 ? -8.114 14.073 11.007 1.00 67.19 90 THR A O 1
ATOM 722 N N . ARG A 1 91 ? -7.921 12.460 12.547 1.00 79.44 91 ARG A N 1
ATOM 723 C CA . ARG A 1 91 ? -6.477 12.243 12.356 1.00 79.44 91 ARG A CA 1
ATOM 724 C C . ARG A 1 91 ? -6.157 11.255 11.233 1.00 79.44 91 ARG A C 1
ATOM 726 O O . ARG A 1 91 ? -5.051 11.301 10.701 1.00 79.44 91 ARG A O 1
ATOM 733 N N . GLN A 1 92 ? -7.101 10.396 10.844 1.00 83.44 92 GLN A N 1
ATOM 734 C CA . GLN A 1 92 ? -6.860 9.370 9.828 1.00 83.44 92 GLN A CA 1
ATOM 735 C C . GLN A 1 92 ? -6.519 9.941 8.440 1.00 83.44 92 GLN A C 1
ATOM 737 O O . GLN A 1 92 ? -5.567 9.453 7.828 1.00 83.44 92 GLN A O 1
ATOM 742 N N . PRO A 1 93 ? -7.185 11.007 7.948 1.00 84.94 93 PRO A N 1
ATOM 743 C CA . PRO A 1 93 ? -6.819 11.618 6.671 1.00 84.94 93 PRO A CA 1
ATOM 744 C C . PRO A 1 93 ? -5.371 12.123 6.638 1.00 84.94 93 PRO A C 1
ATOM 746 O O . PRO A 1 93 ? -4.701 11.983 5.619 1.00 84.94 93 PRO A O 1
ATOM 749 N N . VAL A 1 94 ? -4.861 12.653 7.759 1.00 88.62 94 VAL A N 1
ATOM 750 C CA . VAL A 1 94 ? -3.468 13.120 7.865 1.00 88.62 94 VAL A CA 1
ATOM 751 C C . VAL A 1 94 ? -2.500 11.954 7.687 1.00 88.62 94 VAL A C 1
ATOM 753 O O . VAL A 1 94 ? -1.572 12.052 6.886 1.00 88.62 94 VAL A O 1
ATOM 756 N N . PHE A 1 95 ? -2.737 10.830 8.373 1.00 89.06 95 PHE A N 1
ATOM 757 C CA . PHE A 1 95 ? -1.917 9.630 8.199 1.00 89.06 95 PHE A CA 1
ATOM 758 C C . PHE A 1 95 ? -1.972 9.113 6.760 1.00 89.06 95 PHE A C 1
ATOM 760 O O . PHE A 1 95 ? -0.923 8.846 6.186 1.00 89.06 95 PHE A O 1
ATOM 767 N N . ASN A 1 96 ? -3.152 9.064 6.138 1.00 89.19 96 ASN A N 1
ATOM 768 C CA . ASN A 1 96 ? -3.301 8.601 4.755 1.00 89.19 96 ASN A CA 1
ATOM 769 C C . ASN A 1 96 ? -2.514 9.466 3.755 1.00 89.19 96 ASN A C 1
ATOM 771 O O . ASN A 1 96 ? -1.862 8.926 2.859 1.00 89.19 96 ASN A O 1
ATOM 775 N N . VAL A 1 97 ? -2.535 10.795 3.923 1.00 91.69 97 VAL A N 1
ATOM 776 C CA . VAL A 1 97 ? -1.764 11.731 3.085 1.00 91.69 97 VAL A CA 1
ATOM 777 C C . VAL A 1 97 ? -0.264 11.539 3.291 1.00 91.69 97 VAL A C 1
ATOM 779 O O . VAL A 1 97 ? 0.473 11.417 2.313 1.00 91.69 97 VAL A O 1
ATOM 782 N N . LEU A 1 98 ? 0.196 11.454 4.544 1.00 93.31 98 LEU A N 1
ATOM 783 C CA . LEU A 1 98 ? 1.605 11.180 4.842 1.00 93.31 98 LEU A CA 1
ATOM 784 C C . LEU A 1 98 ? 2.050 9.836 4.256 1.00 93.31 98 LEU A C 1
ATOM 786 O O . LEU A 1 98 ? 3.137 9.743 3.688 1.00 93.31 98 LEU A O 1
ATOM 790 N N . GLY A 1 99 ? 1.194 8.816 4.331 1.00 93.38 99 GLY A N 1
ATOM 791 C CA . GLY A 1 99 ? 1.452 7.514 3.736 1.00 93.38 99 GLY A CA 1
ATOM 792 C C . GLY A 1 99 ? 1.538 7.564 2.213 1.00 93.38 99 GLY A C 1
ATOM 793 O O . GLY A 1 99 ? 2.439 6.962 1.638 1.00 93.38 99 GLY A O 1
ATOM 794 N N . ALA A 1 100 ? 0.667 8.329 1.549 1.00 95.12 100 ALA A N 1
ATOM 795 C CA . ALA A 1 100 ? 0.732 8.523 0.101 1.00 95.12 100 ALA A CA 1
ATOM 796 C C . ALA A 1 100 ? 2.041 9.212 -0.319 1.00 95.12 100 ALA A C 1
ATOM 798 O O . ALA A 1 100 ? 2.719 8.742 -1.234 1.00 95.12 100 ALA A O 1
ATOM 799 N N . ILE A 1 101 ? 2.443 10.270 0.395 1.00 96.56 101 ILE A N 1
ATOM 800 C CA . ILE A 1 101 ? 3.721 10.962 0.164 1.00 96.56 101 ILE A CA 1
ATOM 801 C C . ILE A 1 101 ? 4.895 9.995 0.353 1.00 96.56 101 ILE A C 1
ATOM 803 O O . ILE A 1 101 ? 5.777 9.929 -0.505 1.00 96.56 101 ILE A O 1
ATOM 807 N N . ALA A 1 102 ? 4.890 9.204 1.430 1.00 96.06 102 ALA A N 1
ATOM 808 C CA . ALA A 1 102 ? 5.926 8.207 1.681 1.00 96.06 102 ALA A CA 1
ATOM 809 C C . ALA A 1 102 ? 6.009 7.180 0.541 1.00 96.06 102 ALA A C 1
ATOM 811 O O . ALA A 1 102 ? 7.101 6.899 0.057 1.00 96.06 102 ALA A O 1
ATOM 812 N N . MET A 1 103 ? 4.873 6.678 0.050 1.00 97.12 103 MET A N 1
ATOM 813 C CA . MET A 1 103 ? 4.830 5.716 -1.057 1.00 97.12 103 MET A CA 1
ATOM 814 C C . MET A 1 103 ? 5.359 6.295 -2.376 1.00 97.12 103 MET A C 1
ATOM 816 O O . MET A 1 103 ? 6.045 5.585 -3.111 1.00 97.12 103 MET A O 1
ATOM 820 N N . VAL A 1 104 ? 5.104 7.576 -2.663 1.00 96.81 104 VAL A N 1
ATOM 821 C CA . VAL A 1 104 ? 5.684 8.271 -3.829 1.00 96.81 104 VAL A CA 1
ATOM 822 C C . VAL A 1 104 ? 7.200 8.411 -3.691 1.00 96.81 104 VAL A C 1
ATOM 824 O O . VAL A 1 104 ? 7.930 8.091 -4.628 1.00 96.81 104 VAL A O 1
ATOM 827 N N . ILE A 1 105 ? 7.683 8.846 -2.522 1.00 97.00 105 ILE A N 1
ATOM 828 C CA . ILE A 1 105 ? 9.124 8.975 -2.253 1.00 97.00 105 ILE A CA 1
ATOM 829 C C . ILE A 1 105 ? 9.807 7.617 -2.387 1.00 97.00 105 ILE A C 1
ATOM 831 O O . ILE A 1 105 ? 10.847 7.511 -3.034 1.00 97.00 105 ILE A O 1
ATOM 835 N N . LEU A 1 106 ? 9.223 6.573 -1.805 1.00 96.00 106 LEU A N 1
ATOM 836 C CA . LEU A 1 106 ? 9.774 5.234 -1.905 1.00 96.00 106 LEU A CA 1
ATOM 837 C C . LEU A 1 106 ? 9.800 4.782 -3.375 1.00 96.00 106 LEU A C 1
ATOM 839 O O . LEU A 1 106 ? 10.840 4.304 -3.821 1.00 96.00 106 LEU A O 1
ATOM 843 N N . LEU A 1 107 ? 8.729 4.993 -4.158 1.00 96.69 107 LEU A N 1
ATOM 844 C CA . LEU A 1 107 ? 8.680 4.582 -5.572 1.00 96.69 107 LEU A CA 1
ATOM 845 C C . LEU A 1 107 ? 9.812 5.236 -6.357 1.00 96.69 107 LEU A C 1
ATOM 847 O O . LEU A 1 107 ? 10.474 4.573 -7.153 1.00 96.69 107 LEU A O 1
ATOM 851 N N . TRP A 1 108 ? 10.066 6.514 -6.081 1.00 95.19 108 TRP A N 1
ATOM 852 C CA . TRP A 1 108 ? 11.191 7.239 -6.652 1.00 95.19 108 TRP A CA 1
ATOM 853 C C . TRP A 1 108 ? 12.537 6.593 -6.302 1.00 95.19 108 TRP A C 1
ATOM 855 O O . TRP A 1 108 ? 13.378 6.417 -7.182 1.00 95.19 108 TRP A O 1
ATOM 865 N N . GLN A 1 109 ? 12.740 6.187 -5.044 1.00 96.06 109 GLN A N 1
ATOM 866 C CA . GLN A 1 109 ? 13.952 5.469 -4.632 1.00 96.06 109 GLN A CA 1
ATOM 867 C C . GLN A 1 109 ? 14.093 4.135 -5.373 1.00 96.06 109 GLN A C 1
ATOM 869 O O . GLN A 1 109 ? 15.167 3.830 -5.884 1.00 96.06 109 GLN A O 1
ATOM 874 N N . VAL A 1 110 ? 13.018 3.353 -5.501 1.00 95.75 110 VAL A N 1
ATOM 875 C CA . VAL A 1 110 ? 13.078 2.091 -6.256 1.00 95.75 110 VAL A CA 1
ATOM 876 C C . VAL A 1 110 ? 13.359 2.314 -7.726 1.00 95.75 110 VAL A C 1
ATOM 878 O O . VAL A 1 110 ? 14.184 1.597 -8.275 1.00 95.75 110 VAL A O 1
ATOM 881 N N . ALA A 1 111 ? 12.748 3.313 -8.354 1.00 93.56 111 ALA A N 1
ATOM 882 C CA . ALA A 1 111 ? 13.050 3.652 -9.738 1.00 93.56 111 ALA A CA 1
ATOM 883 C C . ALA A 1 111 ? 14.524 4.052 -9.912 1.00 93.56 111 ALA A C 1
ATOM 885 O O . ALA A 1 111 ? 15.174 3.614 -10.858 1.00 93.56 111 ALA A O 1
ATOM 886 N N . HIS A 1 112 ? 15.075 4.817 -8.965 1.00 93.38 112 HIS A N 1
ATOM 887 C CA . HIS A 1 112 ? 16.484 5.203 -8.969 1.00 93.38 112 HIS A CA 1
ATOM 888 C C . HIS A 1 112 ? 17.431 3.997 -8.845 1.00 93.38 112 HIS A C 1
ATOM 890 O O . HIS A 1 112 ? 18.456 3.950 -9.523 1.00 93.38 112 HIS A O 1
ATOM 896 N N . TYR A 1 113 ? 17.079 3.007 -8.019 1.00 94.56 113 TYR A N 1
ATOM 897 C CA . TYR A 1 113 ? 17.887 1.803 -7.791 1.00 94.56 113 TYR A CA 1
ATOM 898 C C . TYR A 1 113 ? 17.519 0.604 -8.680 1.00 94.56 113 TYR A C 1
ATOM 900 O O . TYR A 1 113 ? 18.224 -0.405 -8.650 1.00 94.56 113 TYR A O 1
ATOM 908 N N . ALA A 1 114 ? 16.481 0.705 -9.514 1.00 93.50 114 ALA A N 1
ATOM 909 C CA . ALA A 1 114 ? 16.062 -0.343 -10.445 1.00 93.50 114 ALA A CA 1
ATOM 910 C C . ALA A 1 114 ? 17.200 -0.870 -11.345 1.00 93.50 114 ALA A C 1
ATOM 912 O O . ALA A 1 114 ? 17.252 -2.082 -11.554 1.00 93.50 114 ALA A O 1
ATOM 913 N N . PRO A 1 115 ? 18.178 -0.054 -11.805 1.00 92.94 115 PRO A N 1
ATOM 914 C CA . PRO A 1 115 ? 19.310 -0.561 -12.582 1.00 92.94 115 PRO A CA 1
ATOM 915 C C . PRO A 1 115 ? 20.130 -1.660 -11.885 1.00 92.94 115 PRO A C 1
ATOM 917 O O . PRO A 1 115 ? 20.731 -2.498 -12.555 1.00 92.94 115 PRO A O 1
ATOM 920 N N . LEU A 1 116 ? 20.125 -1.722 -10.549 1.00 94.56 116 LEU A N 1
ATOM 921 C CA . LEU A 1 116 ? 20.789 -2.799 -9.803 1.00 94.56 116 LEU A CA 1
ATOM 922 C C . LEU A 1 116 ? 20.147 -4.173 -10.060 1.00 94.56 116 LEU A C 1
ATOM 924 O O . LEU A 1 116 ? 20.796 -5.203 -9.887 1.00 94.56 116 LEU A O 1
ATOM 928 N N . ALA A 1 117 ? 18.888 -4.198 -10.500 1.00 94.81 117 ALA A N 1
ATOM 929 C CA . ALA A 1 117 ? 18.142 -5.410 -10.803 1.00 94.81 117 ALA A CA 1
ATOM 930 C C . ALA A 1 117 ? 18.305 -5.891 -12.257 1.00 94.81 117 ALA A C 1
ATOM 932 O O . ALA A 1 117 ? 17.773 -6.952 -12.586 1.00 94.81 117 ALA A O 1
ATOM 933 N N . ILE A 1 118 ? 19.056 -5.179 -13.116 1.00 93.50 118 ILE A N 1
ATOM 934 C CA . ILE A 1 118 ? 19.224 -5.523 -14.545 1.00 93.50 118 ILE A CA 1
ATOM 935 C C . ILE A 1 118 ? 19.698 -6.968 -14.733 1.00 93.50 118 ILE A C 1
ATOM 937 O O . ILE A 1 118 ? 19.198 -7.661 -15.613 1.00 93.50 118 ILE A O 1
ATOM 941 N N . GLY A 1 119 ? 20.614 -7.454 -13.888 1.00 95.00 119 GLY A N 1
ATOM 942 C CA . GLY A 1 119 ? 21.116 -8.829 -13.982 1.00 95.00 119 GLY A CA 1
ATOM 943 C C . GLY A 1 119 ? 20.015 -9.886 -13.842 1.00 95.00 119 GLY A C 1
ATOM 944 O O . GLY A 1 119 ? 20.015 -10.872 -14.573 1.00 95.00 119 GLY A O 1
ATOM 945 N N . VAL A 1 120 ? 19.045 -9.654 -12.953 1.00 95.25 120 VAL A N 1
ATOM 946 C CA . VAL A 1 120 ? 17.881 -10.538 -12.775 1.00 95.25 120 VAL A CA 1
ATOM 947 C C . VAL A 1 120 ? 16.842 -10.277 -13.866 1.00 95.25 120 VAL A C 1
ATOM 949 O O . VAL A 1 120 ? 16.311 -11.218 -14.452 1.00 95.25 120 VAL A O 1
ATOM 952 N N . ALA A 1 121 ? 16.576 -9.007 -14.181 1.00 94.38 121 ALA A N 1
ATOM 953 C CA . ALA A 1 121 ? 15.606 -8.617 -15.198 1.00 94.38 121 ALA A CA 1
ATOM 954 C C . ALA A 1 121 ? 15.975 -9.145 -16.592 1.00 94.38 121 ALA A C 1
ATOM 956 O O . ALA A 1 121 ? 15.077 -9.498 -17.350 1.00 94.38 121 ALA A O 1
ATOM 957 N N . ALA A 1 122 ? 17.267 -9.281 -16.914 1.00 93.75 122 ALA A N 1
ATOM 958 C CA . ALA A 1 122 ? 17.760 -9.853 -18.170 1.00 93.75 122 ALA A CA 1
ATOM 959 C C . ALA A 1 122 ? 17.322 -11.313 -18.396 1.00 93.75 122 ALA A C 1
ATOM 961 O O . ALA A 1 122 ? 17.281 -11.770 -19.537 1.00 93.75 122 ALA A O 1
ATOM 962 N N . MET A 1 123 ? 16.967 -12.039 -17.328 1.00 94.69 123 MET A N 1
ATOM 963 C CA . MET A 1 123 ? 16.445 -13.410 -17.406 1.00 94.69 123 MET A CA 1
ATOM 964 C C . MET A 1 123 ? 14.954 -13.464 -17.778 1.00 94.69 123 MET A C 1
ATOM 966 O O . MET A 1 123 ? 14.433 -14.540 -18.071 1.00 94.69 123 MET A O 1
ATOM 970 N N . LEU A 1 124 ? 14.254 -12.326 -17.747 1.00 94.12 124 LEU A N 1
ATOM 971 C CA . LEU A 1 124 ? 12.838 -12.213 -18.093 1.00 94.12 124 LEU A CA 1
ATOM 972 C C . LEU A 1 124 ? 12.657 -11.831 -19.572 1.00 94.12 124 LEU A C 1
ATOM 974 O O . LEU A 1 124 ? 13.577 -11.289 -20.196 1.00 94.12 124 LEU A O 1
ATOM 978 N N . PRO A 1 125 ? 11.464 -12.052 -20.157 1.00 93.00 125 PRO A N 1
ATOM 979 C CA . PRO A 1 125 ? 11.130 -11.484 -21.458 1.00 93.00 125 PRO A CA 1
ATOM 980 C C . PRO A 1 125 ? 11.299 -9.960 -21.432 1.00 93.00 125 PRO A C 1
ATOM 982 O O . PRO A 1 125 ? 10.668 -9.283 -20.626 1.00 93.00 125 PRO A O 1
ATOM 985 N N . GLN A 1 126 ? 12.116 -9.409 -22.334 1.00 94.81 126 GLN A N 1
ATOM 986 C CA . GLN A 1 126 ? 12.450 -7.974 -22.388 1.00 94.81 126 GLN A CA 1
ATOM 987 C C . GLN A 1 126 ? 11.321 -7.100 -22.964 1.00 94.81 126 GLN A C 1
ATOM 989 O O . GLN A 1 126 ? 11.553 -6.117 -23.669 1.00 94.81 126 GLN A O 1
ATOM 994 N N . TRP A 1 127 ? 10.070 -7.474 -22.703 1.00 93.69 127 TRP A N 1
ATOM 995 C CA . TRP A 1 127 ? 8.895 -6.734 -23.137 1.00 93.69 127 TRP A CA 1
ATOM 996 C C . TRP A 1 127 ? 8.612 -5.642 -22.118 1.00 93.69 127 TRP A C 1
ATOM 998 O O . TRP A 1 127 ? 7.991 -5.889 -21.085 1.00 93.69 127 TRP A O 1
ATOM 1008 N N . HIS A 1 128 ? 9.049 -4.425 -22.431 1.00 92.12 128 HIS A N 1
ATOM 1009 C CA . HIS A 1 128 ? 8.915 -3.284 -21.530 1.00 92.12 128 HIS A CA 1
ATOM 1010 C C . HIS A 1 128 ? 7.468 -3.068 -21.044 1.00 92.12 128 HIS A C 1
ATOM 1012 O O . HIS A 1 128 ? 7.237 -2.845 -19.862 1.00 92.12 128 HIS A O 1
ATOM 1018 N N . ILE A 1 129 ? 6.471 -3.268 -21.917 1.00 93.00 129 ILE A N 1
ATOM 1019 C CA . ILE A 1 129 ? 5.043 -3.166 -21.562 1.00 93.00 129 ILE A CA 1
ATOM 1020 C C . ILE A 1 129 ? 4.647 -4.152 -20.448 1.00 93.00 129 ILE A C 1
ATOM 1022 O O . ILE A 1 129 ? 3.845 -3.801 -19.583 1.00 93.00 129 ILE A O 1
ATOM 1026 N N . LEU A 1 130 ? 5.203 -5.370 -20.436 1.00 94.31 130 LEU A N 1
ATOM 1027 C CA . LEU A 1 130 ? 4.937 -6.336 -19.365 1.00 94.31 130 LEU A CA 1
ATOM 1028 C C . LEU A 1 130 ? 5.575 -5.895 -18.045 1.00 94.31 130 LEU A C 1
ATOM 1030 O O . LEU A 1 130 ? 4.915 -5.969 -17.011 1.00 94.31 130 LEU A O 1
ATOM 1034 N N . GLY A 1 131 ? 6.821 -5.411 -18.083 1.00 95.56 131 GLY A N 1
ATOM 1035 C CA . GLY A 1 1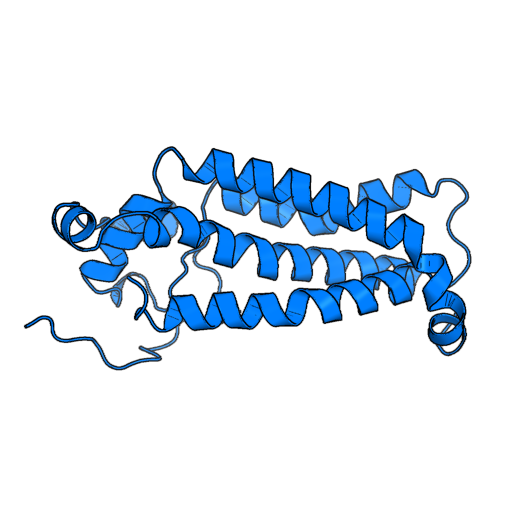31 ? 7.505 -4.856 -16.911 1.00 95.56 131 GLY A CA 1
ATOM 1036 C C . GLY A 1 131 ? 6.745 -3.674 -16.315 1.00 95.56 131 GLY A C 1
ATOM 1037 O O . GLY A 1 131 ? 6.445 -3.652 -15.123 1.00 95.56 131 GLY A O 1
ATOM 1038 N N . PHE A 1 132 ? 6.320 -2.749 -17.172 1.00 95.50 132 PHE A N 1
ATOM 1039 C CA . PHE A 1 132 ? 5.505 -1.599 -16.800 1.00 95.50 132 PHE A CA 1
ATOM 1040 C C . PHE A 1 132 ? 4.150 -2.005 -16.191 1.00 95.50 132 PHE A C 1
ATOM 1042 O O . PHE A 1 132 ? 3.773 -1.519 -15.123 1.00 95.50 132 PHE A O 1
ATOM 1049 N N . GLY A 1 133 ? 3.435 -2.948 -16.814 1.00 96.69 133 GLY A N 1
ATOM 1050 C CA . GLY A 1 133 ? 2.181 -3.481 -16.273 1.00 96.69 133 GLY A CA 1
ATOM 1051 C C . GLY A 1 133 ? 2.366 -4.157 -14.911 1.00 96.69 133 GLY A C 1
ATOM 1052 O O . GLY A 1 133 ? 1.593 -3.913 -13.982 1.00 96.69 133 GLY A O 1
ATOM 1053 N N . ALA A 1 134 ? 3.427 -4.953 -14.756 1.00 97.44 134 ALA A N 1
ATOM 1054 C CA . ALA A 1 134 ? 3.782 -5.566 -13.481 1.00 97.44 134 ALA A CA 1
ATOM 1055 C C . ALA A 1 134 ? 4.122 -4.511 -12.417 1.00 97.44 134 ALA A C 1
ATOM 1057 O O . ALA A 1 134 ? 3.691 -4.649 -11.272 1.00 97.44 134 ALA A O 1
ATOM 1058 N N . ALA A 1 135 ? 4.820 -3.433 -12.784 1.00 97.50 135 ALA A N 1
ATOM 1059 C CA . ALA A 1 135 ? 5.145 -2.339 -11.876 1.00 97.50 135 ALA A CA 1
ATOM 1060 C C . ALA A 1 135 ? 3.888 -1.631 -11.339 1.00 97.50 135 ALA A C 1
ATOM 1062 O O . ALA A 1 135 ? 3.813 -1.365 -10.140 1.00 97.50 135 ALA A O 1
ATOM 1063 N N . ILE A 1 136 ? 2.868 -1.403 -12.178 1.00 98.19 136 ILE A N 1
ATOM 1064 C CA . ILE A 1 136 ? 1.571 -0.855 -11.736 1.00 98.19 136 ILE A CA 1
ATOM 1065 C C . ILE A 1 136 ? 0.928 -1.768 -10.684 1.00 98.19 136 ILE A C 1
ATOM 1067 O O . ILE A 1 136 ? 0.519 -1.296 -9.622 1.00 98.19 136 ILE A O 1
ATOM 1071 N N . VAL A 1 137 ? 0.859 -3.075 -10.955 1.00 98.06 137 VAL A N 1
ATOM 1072 C CA . VAL A 1 137 ? 0.229 -4.054 -10.050 1.00 98.06 137 VAL A CA 1
ATOM 1073 C C . VAL A 1 137 ? 1.004 -4.184 -8.738 1.00 98.06 137 VAL A C 1
ATOM 1075 O O . VAL A 1 137 ? 0.407 -4.191 -7.661 1.00 98.06 137 VAL A O 1
ATOM 1078 N N . LEU A 1 138 ? 2.333 -4.253 -8.804 1.00 98.06 138 LEU A N 1
ATOM 1079 C CA . LEU A 1 138 ? 3.193 -4.350 -7.625 1.00 98.06 138 LEU A CA 1
ATOM 1080 C C . LEU A 1 138 ? 3.139 -3.072 -6.786 1.00 98.06 138 LEU A C 1
ATOM 1082 O O . LEU A 1 138 ? 3.086 -3.157 -5.560 1.00 98.06 138 LEU A O 1
ATOM 1086 N N . PHE A 1 139 ? 3.090 -1.897 -7.421 1.00 98.06 139 PHE A N 1
ATOM 1087 C CA . PHE A 1 139 ? 2.908 -0.636 -6.709 1.00 98.06 139 PHE A CA 1
ATOM 1088 C C . PHE A 1 139 ? 1.513 -0.532 -6.083 1.00 98.06 139 PHE A C 1
ATOM 1090 O O . PHE A 1 139 ? 1.383 -0.090 -4.944 1.00 98.06 139 PHE A O 1
ATOM 1097 N N . PHE A 1 140 ? 0.464 -0.997 -6.762 1.00 96.69 140 PHE A N 1
ATOM 1098 C CA . PHE A 1 140 ? -0.866 -1.110 -6.159 1.00 96.69 140 PHE A CA 1
ATOM 1099 C C . PHE A 1 140 ? -0.843 -1.993 -4.909 1.00 96.69 140 PHE A C 1
ATOM 1101 O O . PHE A 1 140 ? -1.296 -1.585 -3.838 1.00 96.69 140 PHE A O 1
ATOM 1108 N N . PHE A 1 141 ? -0.256 -3.184 -5.017 1.00 95.06 141 PHE A N 1
ATOM 1109 C CA . PHE A 1 141 ? -0.186 -4.127 -3.909 1.00 95.06 141 PHE A CA 1
ATOM 1110 C C . PHE A 1 141 ? 0.652 -3.589 -2.743 1.00 95.06 141 PHE A C 1
ATOM 1112 O O . PHE A 1 141 ? 0.250 -3.719 -1.587 1.00 95.06 141 PHE A O 1
ATOM 1119 N N . SER A 1 142 ? 1.768 -2.911 -3.023 1.00 96.12 142 SER A N 1
ATOM 1120 C CA . SER A 1 142 ? 2.577 -2.276 -1.982 1.00 96.12 142 SER A CA 1
ATOM 1121 C C . SER A 1 142 ? 1.823 -1.151 -1.269 1.00 96.12 142 SER A C 1
ATOM 1123 O O . SER A 1 142 ? 1.916 -1.046 -0.046 1.00 96.12 142 SER A O 1
ATOM 1125 N N . ASN A 1 143 ? 1.015 -0.365 -1.991 1.00 95.19 143 ASN A N 1
ATOM 1126 C CA . ASN A 1 143 ? 0.135 0.636 -1.387 1.00 95.19 143 ASN A CA 1
ATOM 1127 C C . ASN A 1 143 ? -0.909 -0.003 -0.470 1.00 95.19 143 ASN A C 1
ATOM 1129 O O . ASN A 1 143 ? -1.110 0.489 0.636 1.00 95.19 143 ASN A O 1
ATOM 1133 N N . VAL A 1 144 ? -1.538 -1.107 -0.879 1.00 91.75 144 VAL A N 1
ATOM 1134 C CA . VAL A 1 144 ? -2.495 -1.840 -0.031 1.00 91.75 144 VAL A CA 1
ATOM 1135 C C . VAL A 1 144 ? -1.813 -2.358 1.242 1.00 91.75 144 VAL A C 1
ATOM 1137 O O . VAL A 1 144 ? -2.294 -2.092 2.345 1.00 91.75 144 VAL A O 1
ATOM 1140 N N . LEU A 1 145 ? -0.663 -3.029 1.105 1.00 91.88 145 LEU A N 1
ATOM 1141 C CA . LEU A 1 145 ? 0.101 -3.567 2.236 1.00 91.88 145 LEU A CA 1
ATOM 1142 C C . LEU A 1 145 ? 0.571 -2.488 3.214 1.00 91.88 145 LEU A C 1
ATOM 1144 O O . LEU A 1 145 ? 0.631 -2.747 4.411 1.00 91.88 145 LEU A O 1
ATOM 1148 N N . PHE A 1 146 ? 0.924 -1.301 2.722 1.00 92.94 146 PHE A N 1
ATOM 1149 C CA . PHE A 1 146 ? 1.414 -0.209 3.560 1.00 92.94 146 PHE A CA 1
ATOM 1150 C C . PHE A 1 146 ? 0.275 0.586 4.214 1.00 92.94 146 PHE A C 1
ATOM 1152 O O . PHE A 1 146 ? 0.325 0.896 5.405 1.00 92.94 146 PHE A O 1
ATOM 1159 N N . GLN A 1 147 ? -0.771 0.905 3.450 1.00 89.69 147 GLN A N 1
ATOM 1160 C CA . GLN A 1 147 ? -1.850 1.781 3.906 1.00 89.69 147 GLN A CA 1
ATOM 1161 C C . GLN A 1 147 ? -2.802 1.079 4.885 1.00 89.69 147 GLN A C 1
ATOM 1163 O O . GLN A 1 147 ? -3.332 1.737 5.775 1.00 89.69 147 GLN A O 1
ATOM 1168 N N . ILE A 1 148 ? -3.025 -0.240 4.777 1.00 86.44 148 ILE A N 1
ATOM 1169 C CA . ILE A 1 148 ? -3.907 -0.950 5.722 1.00 86.44 148 ILE A CA 1
ATOM 1170 C C . ILE A 1 148 ? -3.365 -0.885 7.166 1.00 86.44 148 ILE A C 1
ATOM 1172 O O . ILE A 1 148 ? -4.094 -0.397 8.030 1.00 86.44 148 ILE A O 1
ATOM 1176 N N . PRO A 1 149 ? -2.110 -1.269 7.471 1.00 87.19 149 PRO A N 1
ATOM 1177 C CA . PRO A 1 149 ? -1.537 -1.093 8.808 1.00 87.19 149 PRO A CA 1
ATOM 1178 C C . PRO A 1 149 ? -1.536 0.365 9.275 1.00 87.19 149 PRO A C 1
ATOM 1180 O O . PRO A 1 149 ? -1.707 0.633 10.462 1.00 87.19 149 PRO A O 1
ATOM 1183 N N . LEU A 1 150 ? -1.392 1.318 8.350 1.00 88.19 150 LEU A N 1
ATOM 1184 C CA . LEU A 1 150 ? -1.420 2.742 8.671 1.00 88.19 150 LEU A CA 1
ATOM 1185 C C . LEU A 1 150 ? -2.774 3.186 9.249 1.00 88.19 150 LEU A C 1
ATOM 1187 O O . LEU A 1 150 ? -2.803 4.018 10.157 1.00 88.19 150 LEU A O 1
ATOM 1191 N N . THR A 1 151 ? -3.884 2.580 8.806 1.00 85.38 151 THR A N 1
ATOM 1192 C CA . THR A 1 151 ? -5.219 2.806 9.401 1.00 85.38 151 THR A CA 1
ATOM 1193 C C . THR A 1 151 ? -5.331 2.371 10.856 1.00 85.38 151 THR A C 1
ATOM 1195 O O . THR A 1 151 ? -6.200 2.851 11.578 1.00 85.38 151 THR A O 1
ATOM 1198 N N . LEU A 1 152 ? -4.430 1.506 11.322 1.00 85.12 152 LEU A N 1
ATOM 1199 C CA . LEU A 1 152 ? -4.428 1.012 12.695 1.00 85.12 152 LEU A CA 1
ATOM 1200 C C . LEU A 1 152 ? -3.652 1.909 13.655 1.00 85.12 152 LEU A C 1
ATOM 1202 O O . LEU A 1 152 ? -3.807 1.760 14.868 1.00 85.12 152 LEU A O 1
ATOM 1206 N N . LEU A 1 153 ? -2.839 2.846 13.153 1.00 84.56 153 LEU A N 1
ATOM 1207 C CA . LEU A 1 153 ? -1.997 3.686 14.005 1.00 84.56 153 LEU A CA 1
ATOM 1208 C C . LEU A 1 153 ? -2.783 4.436 15.090 1.00 84.56 153 LEU A C 1
ATOM 1210 O O . LEU A 1 153 ? -2.354 4.375 16.243 1.00 84.56 153 LEU A O 1
ATOM 1214 N N . PRO A 1 154 ? -3.938 5.080 14.817 1.00 82.56 154 PRO A N 1
ATOM 1215 C CA . PRO A 1 154 ? -4.704 5.735 15.876 1.00 82.56 154 PRO A CA 1
ATOM 1216 C C . PRO A 1 154 ? -5.120 4.769 16.991 1.00 82.56 154 PRO A C 1
ATOM 1218 O O . PRO A 1 154 ? -5.042 5.116 18.167 1.00 82.56 154 PRO A O 1
ATOM 1221 N N . ALA A 1 155 ? -5.509 3.543 16.632 1.00 81.81 155 ALA A N 1
ATOM 1222 C CA . ALA A 1 155 ? -5.908 2.522 17.594 1.00 81.81 155 ALA A CA 1
ATOM 1223 C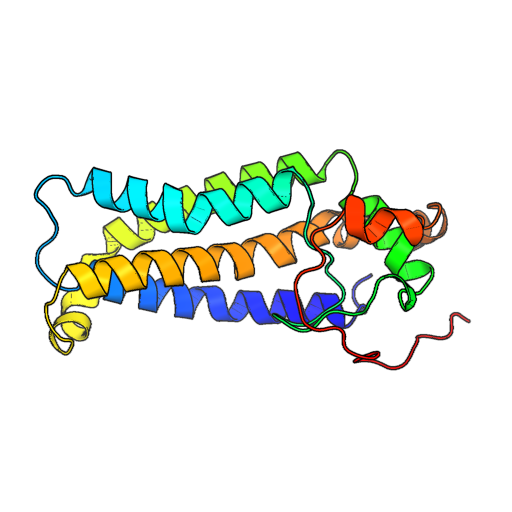 C . ALA A 1 155 ? -4.714 1.959 18.384 1.00 81.81 155 ALA A C 1
ATOM 1225 O O . ALA A 1 155 ? -4.885 1.553 19.527 1.00 81.81 155 ALA A O 1
ATOM 1226 N N . LEU A 1 156 ? -3.509 1.943 17.809 1.00 82.25 156 LEU A N 1
ATOM 1227 C CA . LEU A 1 156 ? -2.288 1.511 18.499 1.00 82.25 156 LEU A CA 1
ATOM 1228 C C . LEU A 1 156 ? -1.723 2.578 19.448 1.00 82.25 156 LEU A C 1
ATOM 1230 O O . LEU A 1 156 ? -1.056 2.231 20.420 1.00 82.25 156 LEU A O 1
ATOM 1234 N N . LEU A 1 157 ? -1.972 3.859 19.163 1.00 83.12 157 LEU A N 1
ATOM 1235 C CA . LEU A 1 157 ? -1.432 4.996 19.917 1.00 83.12 157 LEU A CA 1
ATOM 1236 C C . LEU A 1 157 ? -2.300 5.421 21.111 1.00 83.12 157 LEU A C 1
ATOM 1238 O O . LEU A 1 157 ? -1.829 6.151 21.982 1.00 83.12 157 LEU A O 1
ATOM 1242 N N . ILE A 1 158 ? -3.567 5.012 21.145 1.00 83.75 158 ILE A N 1
ATOM 1243 C CA . ILE A 1 158 ? -4.512 5.354 22.217 1.00 83.75 158 ILE A CA 1
ATOM 1244 C C . ILE A 1 158 ? -4.490 4.261 23.295 1.00 83.75 158 ILE A C 1
ATOM 1246 O O . ILE A 1 158 ? -4.144 3.118 23.021 1.00 83.75 158 ILE A O 1
ATOM 1250 N N . SER A 1 159 ? -4.823 4.599 24.545 1.00 81.12 159 SER A N 1
ATOM 1251 C CA . SER A 1 159 ? -4.880 3.618 25.637 1.00 81.12 159 SER A CA 1
ATOM 1252 C C . SER A 1 159 ? -6.171 2.792 25.605 1.00 81.12 159 SER A C 1
ATOM 1254 O O . SER A 1 159 ? -7.221 3.278 25.193 1.00 81.12 159 SER A O 1
ATOM 1256 N N . GLU A 1 160 ? -6.124 1.554 26.098 1.00 79.31 160 GLU A N 1
ATOM 1257 C CA . GLU A 1 160 ? -7.288 0.653 26.096 1.00 79.31 160 GLU A CA 1
ATOM 1258 C C . GLU A 1 160 ? -8.470 1.209 26.906 1.00 79.31 160 GLU A C 1
ATOM 1260 O O . GLU A 1 160 ? -9.614 1.070 26.484 1.00 79.31 160 GLU A O 1
ATOM 1265 N N . LYS A 1 161 ? -8.188 1.922 28.005 1.00 80.69 161 LYS A N 1
ATOM 1266 C CA . LYS A 1 161 ? -9.209 2.599 28.820 1.00 80.69 161 LYS A CA 1
ATOM 1267 C C . LYS A 1 161 ? -9.960 3.657 28.015 1.00 80.69 161 LYS A C 1
ATOM 1269 O O . LYS A 1 161 ? -11.181 3.663 27.989 1.00 80.69 161 LYS A O 1
ATOM 1274 N N . THR A 1 162 ? -9.219 4.479 27.275 1.00 82.56 162 THR A N 1
ATOM 1275 C CA . THR A 1 162 ? -9.792 5.535 26.431 1.00 82.56 162 THR A CA 1
ATOM 1276 C C . THR A 1 162 ? -10.680 4.973 25.321 1.00 82.56 162 THR A C 1
ATOM 1278 O O . THR A 1 162 ? -11.577 5.660 24.860 1.00 82.56 162 THR A O 1
ATOM 1281 N N . VAL A 1 163 ? -10.453 3.737 24.871 1.00 82.06 163 VAL A N 1
ATOM 1282 C CA . VAL A 1 163 ? -11.275 3.126 23.811 1.00 82.06 163 VAL A CA 1
ATOM 1283 C C . VAL A 1 163 ? -12.566 2.538 24.338 1.00 82.06 163 VAL A C 1
ATOM 1285 O O . VAL A 1 163 ? -13.579 2.631 23.655 1.00 82.06 163 VAL A O 1
ATOM 1288 N N . GLN A 1 164 ? -12.553 2.001 25.556 1.00 83.62 164 GLN A N 1
ATOM 1289 C CA . GLN A 1 164 ? -13.770 1.516 26.208 1.00 83.62 164 GLN A CA 1
ATOM 1290 C C . GLN A 1 164 ? -14.766 2.647 26.498 1.00 83.62 164 GLN A C 1
ATOM 1292 O O . GLN A 1 164 ? -15.965 2.400 26.530 1.00 83.62 164 GLN A O 1
ATOM 1297 N N . GLU A 1 165 ? -14.274 3.877 26.664 1.00 87.69 165 GLU A N 1
ATOM 1298 C CA . GLU A 1 165 ? -15.084 5.085 26.873 1.00 87.69 165 GLU A CA 1
ATOM 1299 C C . GLU A 1 165 ? -15.697 5.646 25.577 1.00 87.69 165 GLU A C 1
ATOM 1301 O O . GLU A 1 165 ? -16.517 6.560 25.629 1.00 87.69 165 GLU A O 1
ATOM 1306 N N . ILE A 1 166 ? -15.300 5.136 24.407 1.00 86.25 16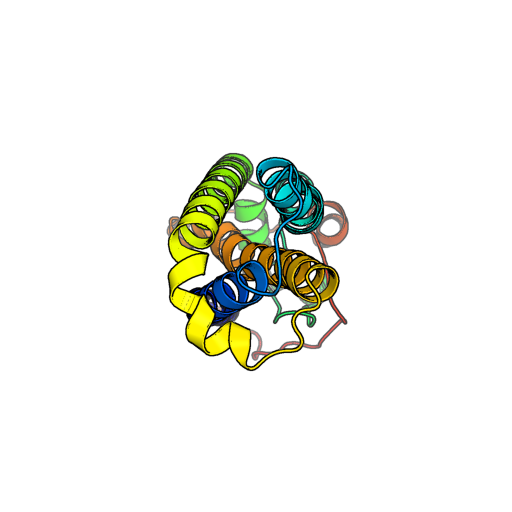6 ILE A N 1
ATOM 1307 C CA . ILE A 1 166 ? -15.813 5.607 23.119 1.00 86.25 166 ILE A CA 1
ATOM 1308 C C . ILE A 1 166 ? -17.092 4.859 22.777 1.00 86.25 166 ILE A C 1
ATOM 1310 O O . ILE A 1 166 ? -17.146 3.632 22.841 1.00 86.25 166 ILE A O 1
ATOM 1314 N N . ASP A 1 167 ? -18.099 5.596 22.318 1.00 89.56 167 ASP A N 1
ATOM 1315 C CA . ASP A 1 167 ? -19.313 4.981 21.798 1.00 89.56 167 ASP A CA 1
ATOM 1316 C C . ASP A 1 167 ? -19.001 4.113 20.563 1.00 89.56 167 ASP A C 1
ATOM 1318 O O . ASP A 1 167 ? -18.365 4.586 19.606 1.00 89.56 167 ASP A O 1
ATOM 1322 N N . PRO A 1 168 ? -19.458 2.849 20.537 1.00 89.44 168 PRO A N 1
ATOM 1323 C CA . PRO A 1 168 ? -19.248 1.959 19.405 1.00 89.44 168 PRO A CA 1
ATOM 1324 C C . PRO A 1 168 ? -19.822 2.544 18.111 1.00 89.44 168 PRO A C 1
ATOM 1326 O O . PRO A 1 168 ? -20.943 3.054 18.077 1.00 89.44 168 PRO A O 1
ATOM 1329 N N . HIS A 1 169 ? -19.083 2.420 17.006 1.00 89.38 169 HIS A N 1
ATOM 1330 C CA . HIS A 1 169 ? -19.577 2.843 15.700 1.00 89.38 169 HIS A CA 1
ATOM 1331 C C . HIS A 1 169 ? -20.869 2.088 15.317 1.00 89.38 169 HIS A C 1
ATOM 1333 O O . HIS A 1 169 ? -20.897 0.857 15.408 1.00 89.38 169 HIS A O 1
ATOM 1339 N N . PRO A 1 170 ? -21.925 2.767 14.827 1.00 90.06 170 PRO A N 1
ATOM 1340 C CA . PRO A 1 170 ? -23.166 2.101 14.445 1.00 90.06 170 PRO A CA 1
ATOM 1341 C C . PRO A 1 170 ? -22.939 1.081 13.327 1.00 90.06 170 PRO A C 1
ATOM 1343 O O . PRO A 1 170 ? -22.376 1.414 12.283 1.00 90.06 170 PRO A O 1
ATOM 1346 N N . THR A 1 171 ? -23.423 -0.150 13.507 1.00 86.81 171 THR A N 1
ATOM 1347 C CA . THR A 1 171 ? -23.277 -1.232 12.515 1.00 86.81 171 THR A CA 1
ATOM 1348 C C . THR A 1 171 ? -23.877 -0.858 11.155 1.00 86.81 171 THR A C 1
ATOM 1350 O O . THR A 1 171 ? -23.274 -1.122 10.118 1.00 86.81 171 THR A O 1
ATOM 1353 N N . VAL A 1 172 ? -25.026 -0.173 11.155 1.00 87.62 172 VAL A N 1
ATOM 1354 C CA . VAL A 1 172 ? -25.745 0.236 9.934 1.00 87.62 172 VAL A CA 1
ATOM 1355 C C . VAL A 1 172 ? -24.961 1.210 9.053 1.00 87.62 172 VAL A C 1
ATOM 1357 O O . VAL A 1 172 ? -25.199 1.259 7.849 1.00 87.62 172 VAL A O 1
ATOM 1360 N N . SER A 1 173 ? -24.019 1.975 9.617 1.00 88.19 173 SER A N 1
ATOM 1361 C CA . SER A 1 173 ? -23.227 2.943 8.855 1.00 88.19 173 SER A CA 1
ATOM 1362 C C . SER A 1 173 ? -21.839 2.436 8.469 1.00 88.19 173 SER A C 1
ATOM 1364 O O . SER A 1 173 ? -21.186 3.075 7.650 1.00 88.19 173 SER A O 1
ATOM 1366 N N . VAL A 1 174 ? -21.393 1.269 8.954 1.00 87.12 174 VAL A N 1
ATOM 1367 C CA . VAL A 1 174 ? -20.039 0.754 8.665 1.00 87.12 174 VAL A CA 1
ATOM 1368 C C . VAL A 1 174 ? -19.799 0.582 7.162 1.00 87.12 174 VAL A C 1
ATOM 1370 O O . VAL A 1 174 ? -18.797 1.067 6.654 1.00 87.12 174 VAL A O 1
ATOM 1373 N N . ARG A 1 175 ? -20.736 -0.020 6.415 1.00 86.56 175 ARG A N 1
ATOM 1374 C CA . ARG A 1 175 ? -20.586 -0.215 4.952 1.00 86.56 175 ARG A CA 1
ATOM 1375 C C . ARG A 1 175 ? -20.563 1.094 4.157 1.00 86.56 175 ARG A C 1
ATOM 1377 O O . ARG A 1 175 ? -20.084 1.128 3.025 1.00 86.56 175 ARG A O 1
ATOM 1384 N N . ARG A 1 176 ? -21.135 2.159 4.723 1.00 88.31 176 ARG A N 1
ATOM 1385 C CA . ARG A 1 176 ? -21.135 3.500 4.130 1.00 88.31 176 ARG A CA 1
ATOM 1386 C C . ARG A 1 176 ? -19.825 4.222 4.429 1.00 88.31 176 ARG A C 1
ATOM 1388 O O . ARG A 1 176 ? -19.293 4.885 3.544 1.00 88.31 176 ARG A O 1
ATOM 1395 N N . ASP A 1 177 ? -19.338 4.078 5.657 1.00 88.94 177 ASP A N 1
ATOM 1396 C CA . ASP A 1 177 ? -18.246 4.877 6.206 1.00 88.94 177 ASP A CA 1
ATOM 1397 C C . ASP A 1 177 ? -16.864 4.228 5.974 1.00 88.94 177 ASP A C 1
ATOM 1399 O O . ASP A 1 177 ? -15.859 4.934 5.947 1.00 88.94 177 ASP A O 1
ATOM 1403 N N . PHE A 1 178 ? -16.805 2.911 5.738 1.00 88.94 178 PHE A N 1
ATOM 1404 C CA . PHE A 1 178 ? -15.566 2.153 5.529 1.00 88.94 178 PHE A CA 1
ATOM 1405 C C . PHE A 1 178 ? -15.562 1.378 4.213 1.00 88.94 178 PHE A C 1
ATOM 1407 O O . PHE A 1 178 ? -16.600 0.956 3.694 1.00 88.94 178 PHE A O 1
ATOM 1414 N N . ALA A 1 179 ? -14.362 1.148 3.682 1.00 87.38 179 ALA A N 1
ATOM 1415 C CA . ALA A 1 179 ? -14.157 0.236 2.570 1.00 87.38 179 ALA A CA 1
ATOM 1416 C C . ALA A 1 179 ? -14.266 -1.216 3.070 1.00 87.38 179 ALA A C 1
ATOM 1418 O O . ALA A 1 179 ? -13.327 -1.797 3.619 1.00 87.38 179 ALA A O 1
ATOM 1419 N N . CYS A 1 180 ? -15.449 -1.800 2.871 1.00 82.38 180 CYS A N 1
ATOM 1420 C CA . CYS A 1 180 ? -15.734 -3.204 3.150 1.00 82.38 180 CYS A CA 1
ATOM 1421 C C . CYS A 1 180 ? -15.401 -4.090 1.936 1.00 82.38 180 CYS A C 1
ATOM 1423 O O . CYS A 1 180 ? -16.291 -4.457 1.168 1.00 82.38 180 CYS A O 1
ATOM 1425 N N . TRP A 1 181 ? -14.110 -4.333 1.696 1.00 73.75 181 TRP A N 1
ATOM 1426 C CA . TRP A 1 181 ? -13.632 -5.056 0.517 1.00 73.75 181 TRP A CA 1
ATOM 1427 C C . TRP A 1 181 ? -13.270 -6.492 0.891 1.00 73.75 181 TRP A C 1
ATOM 1429 O O . TRP A 1 181 ? -12.412 -6.721 1.741 1.00 73.75 181 TRP A O 1
ATOM 1439 N N . GLY A 1 182 ? -13.922 -7.453 0.238 1.00 73.62 182 GLY A N 1
ATOM 1440 C CA . GLY A 1 182 ? -13.650 -8.875 0.407 1.00 73.62 182 GLY A CA 1
ATOM 1441 C C . GLY A 1 182 ? -14.904 -9.739 0.388 1.00 73.62 182 GLY A C 1
ATOM 1442 O O . GLY A 1 182 ? -16.034 -9.251 0.425 1.00 73.62 182 GLY A O 1
ATOM 1443 N N . PHE A 1 183 ? -14.693 -11.048 0.333 1.00 79.38 183 PHE A N 1
ATOM 1444 C CA . PHE A 1 183 ? -15.741 -12.029 0.541 1.00 79.38 183 PHE A CA 1
ATOM 1445 C C . PHE A 1 183 ? -16.100 -12.091 2.029 1.00 79.38 183 PHE A C 1
ATOM 1447 O O . PHE A 1 183 ? -15.198 -12.075 2.878 1.00 79.38 183 PHE A O 1
ATOM 1454 N N . PRO A 1 184 ? -17.403 -12.163 2.357 1.00 79.38 184 PRO A N 1
ATOM 1455 C CA . PRO A 1 184 ? -17.836 -12.299 3.733 1.00 79.38 184 PRO A CA 1
ATOM 1456 C C . PRO A 1 184 ? -17.315 -13.624 4.282 1.00 79.38 184 PRO A C 1
ATOM 1458 O O . PRO A 1 184 ? -17.565 -14.690 3.719 1.00 79.38 184 PRO A O 1
ATOM 1461 N N . LEU A 1 185 ? -16.597 -13.544 5.391 1.00 78.19 185 LEU A N 1
ATOM 1462 C CA . LEU A 1 185 ? -16.133 -14.699 6.137 1.00 78.19 185 LEU A CA 1
ATOM 1463 C C . LEU A 1 185 ? -16.826 -14.715 7.499 1.00 78.19 185 LEU A C 1
ATOM 1465 O O . LEU A 1 185 ? -17.187 -13.669 8.035 1.00 78.19 185 LEU A O 1
ATOM 1469 N N . GLY A 1 186 ? -17.002 -15.901 8.079 1.00 74.62 186 GLY A N 1
ATOM 1470 C CA . GLY A 1 186 ? -17.278 -15.986 9.511 1.00 74.62 186 GLY A CA 1
ATOM 1471 C C . GLY A 1 186 ? -16.127 -15.399 10.340 1.00 74.62 186 GLY A C 1
ATOM 1472 O O . GLY A 1 186 ? -15.135 -14.883 9.820 1.00 74.62 186 GLY A O 1
ATOM 1473 N N . GLN A 1 187 ? -16.224 -15.512 11.659 1.00 66.81 187 GLN A N 1
ATOM 1474 C CA . GLN A 1 187 ? -15.133 -15.087 12.532 1.00 66.81 187 GLN A CA 1
ATOM 1475 C C . GLN A 1 187 ? -13.888 -15.975 12.331 1.00 66.81 187 GLN A C 1
ATOM 1477 O O . GLN A 1 187 ? -13.961 -17.194 12.470 1.00 66.81 187 GLN A O 1
ATOM 1482 N N . LEU A 1 188 ? -12.741 -15.354 12.017 1.00 69.81 188 LEU A N 1
ATOM 1483 C CA . LEU A 1 188 ? -11.432 -16.030 11.909 1.00 69.81 188 LEU A CA 1
ATOM 1484 C C . LEU A 1 188 ? -10.873 -16.432 13.274 1.00 69.81 188 LEU A C 1
ATOM 1486 O O . LEU A 1 188 ? -10.167 -17.428 13.397 1.00 69.81 188 LEU A O 1
ATOM 1490 N N . PHE A 1 189 ? -11.189 -15.640 14.295 1.00 69.81 189 PHE A N 1
ATOM 1491 C CA . PHE A 1 189 ? -10.779 -15.864 15.673 1.00 69.81 189 PHE A CA 1
ATOM 1492 C C . PHE A 1 189 ? -12.021 -15.950 16.561 1.00 69.81 189 PHE A C 1
ATOM 1494 O O . PHE A 1 189 ? -12.989 -15.235 16.297 1.00 69.81 189 PHE A O 1
ATOM 1501 N N . PRO A 1 190 ? -12.013 -16.790 17.611 1.00 68.81 190 PRO A N 1
ATOM 1502 C CA . PRO A 1 190 ? -13.141 -16.892 18.526 1.00 68.81 190 PRO A CA 1
ATOM 1503 C C . PRO A 1 190 ? -13.458 -15.528 19.162 1.00 68.81 190 PRO A C 1
ATOM 1505 O O . PRO A 1 190 ? -12.533 -14.763 19.463 1.00 68.81 190 PRO A O 1
ATOM 1508 N N . PRO A 1 191 ? -14.745 -15.223 19.404 1.00 63.91 191 PRO A N 1
ATOM 1509 C CA . PRO A 1 191 ? -15.144 -13.948 19.975 1.00 63.91 191 PRO A CA 1
ATOM 1510 C C . PRO A 1 191 ? -14.562 -13.830 21.384 1.00 63.91 191 PRO A C 1
ATOM 1512 O O . PRO A 1 191 ? -14.754 -14.714 22.228 1.00 63.91 191 PRO A O 1
ATOM 1515 N N . ARG A 1 192 ? -13.828 -12.744 21.652 1.00 62.16 192 ARG A N 1
ATOM 1516 C CA . ARG A 1 192 ? -13.338 -12.471 23.006 1.00 62.16 192 ARG A CA 1
ATOM 1517 C C . ARG A 1 192 ? -14.533 -12.133 23.885 1.00 62.16 192 ARG A C 1
ATOM 1519 O O . ARG A 1 192 ? -15.147 -11.084 23.725 1.00 62.16 192 ARG A O 1
ATOM 1526 N N . ARG A 1 193 ? -14.838 -13.008 24.844 1.00 51.66 193 ARG A N 1
ATOM 1527 C CA . ARG A 1 193 ? -15.685 -12.640 25.980 1.00 51.66 193 ARG A CA 1
ATOM 1528 C C . ARG A 1 193 ? -14.881 -11.657 26.826 1.00 51.66 193 ARG A C 1
ATOM 1530 O O . ARG A 1 193 ? -13.798 -12.008 27.294 1.00 51.66 193 ARG A O 1
ATOM 1537 N N . LEU A 1 194 ? -15.363 -10.424 26.943 1.00 50.56 194 LEU A N 1
ATOM 1538 C CA . LEU A 1 194 ? -14.851 -9.495 27.945 1.00 50.56 194 LEU A CA 1
ATOM 1539 C C . LEU A 1 194 ? -15.135 -10.105 29.335 1.00 50.56 194 LEU A C 1
ATOM 1541 O O . LEU A 1 194 ? -16.232 -10.643 29.513 1.00 50.56 194 LEU A O 1
ATOM 1545 N N . PRO A 1 195 ? -14.171 -10.111 30.272 1.00 44.47 195 PRO A N 1
ATOM 1546 C CA . PRO A 1 195 ? -14.480 -10.277 31.688 1.00 44.47 195 PRO A CA 1
ATOM 1547 C C . PRO A 1 195 ? -15.246 -9.064 32.228 1.00 44.47 195 PRO A C 1
ATOM 1549 O O . PRO A 1 195 ? -15.042 -7.949 31.690 1.00 44.47 195 PRO A O 1
#

Foldseek 3Di:
DVPPVLLVLLVVLLVCLVVLLLLLLLLLLFADDDPPNVVLLVVLCVQQPVVLLVQCLQANALSAAHDQEHAQLVQDDQLSQLLVVQLLDPCSNVLSVVLSVVLSVSSVVSNVCSNVNNVVSVVDHSPSVRSSVSSSNSSNSSSVSRRSSSSCVSVVVDDPVVSVPGGGHDSVCNVVRHDPGHDHDHRPDPDDDDD